Protein AF-A0A7C5ZNW4-F1 (afdb_monomer)

pLDDT: mean 93.59, std 6.72, range [48.16, 98.88]

Structure (mmCIF, N/CA/C/O backbone):
data_AF-A0A7C5ZNW4-F1
#
_entry.id   AF-A0A7C5ZNW4-F1
#
loop_
_atom_site.group_PDB
_atom_site.id
_atom_site.type_symbol
_atom_site.label_atom_id
_atom_site.label_alt_id
_atom_site.label_comp_id
_atom_site.label_asym_id
_atom_site.label_entity_id
_atom_site.label_seq_id
_atom_site.pdbx_PDB_ins_code
_atom_site.Cartn_x
_atom_site.Cartn_y
_atom_site.Cartn_z
_atom_site.occupancy
_atom_site.B_iso_or_equiv
_atom_site.auth_seq_id
_atom_site.auth_comp_id
_atom_site.auth_asym_id
_atom_site.auth_atom_id
_atom_site.pdbx_PDB_model_num
ATOM 1 N N . MET A 1 1 ? -8.288 15.699 2.812 1.00 94.25 1 MET A N 1
ATOM 2 C CA . MET A 1 1 ? -8.366 14.259 3.118 1.00 94.25 1 MET A CA 1
ATOM 3 C C . MET A 1 1 ? -7.961 14.014 4.565 1.00 94.25 1 MET A C 1
ATOM 5 O O . MET A 1 1 ? -6.904 14.478 4.970 1.00 94.25 1 MET A O 1
ATOM 9 N N . ILE A 1 2 ? -8.781 13.305 5.335 1.00 97.56 2 ILE A N 1
ATOM 10 C CA . ILE A 1 2 ? -8.531 12.933 6.733 1.00 97.56 2 ILE A CA 1
ATOM 11 C C . ILE A 1 2 ? -8.271 11.429 6.791 1.00 97.56 2 ILE A C 1
ATOM 13 O O . ILE A 1 2 ? -9.006 10.648 6.188 1.00 97.56 2 ILE A O 1
ATOM 17 N N . ILE A 1 3 ? -7.229 11.021 7.508 1.00 98.19 3 ILE A N 1
ATOM 18 C CA . ILE A 1 3 ? -6.819 9.624 7.634 1.00 98.19 3 ILE A CA 1
ATOM 19 C C . ILE A 1 3 ? -6.652 9.308 9.112 1.00 98.19 3 ILE A C 1
ATOM 21 O O . ILE A 1 3 ? -5.791 9.880 9.781 1.00 98.19 3 ILE A O 1
ATOM 25 N N . LYS A 1 4 ? -7.481 8.399 9.625 1.00 98.69 4 LYS A N 1
ATOM 26 C CA . LYS A 1 4 ? -7.442 7.970 11.023 1.00 98.69 4 LYS A CA 1
ATOM 27 C C . LYS A 1 4 ? -6.930 6.539 11.142 1.00 98.69 4 LYS A C 1
ATOM 29 O O . LYS A 1 4 ? -7.282 5.691 10.328 1.00 98.69 4 LYS A O 1
ATOM 34 N N . PHE A 1 5 ? -6.149 6.265 12.179 1.00 98.75 5 PHE A N 1
ATOM 35 C CA . PHE A 1 5 ? -5.682 4.923 12.525 1.00 98.75 5 PHE A CA 1
ATOM 36 C C . PHE A 1 5 ? -6.210 4.511 13.892 1.00 98.75 5 PHE A C 1
ATOM 38 O O . PHE A 1 5 ? -5.999 5.233 14.865 1.00 98.75 5 PHE A O 1
ATOM 45 N N . LEU A 1 6 ? -6.840 3.341 13.971 1.00 98.75 6 LEU A N 1
ATOM 46 C CA . LEU A 1 6 ? -7.187 2.682 15.227 1.00 98.75 6 LEU A CA 1
ATOM 47 C C . LEU A 1 6 ? -6.125 1.632 15.506 1.00 98.75 6 LEU A C 1
ATOM 49 O O . LEU A 1 6 ? -6.038 0.641 14.788 1.00 98.75 6 LEU A O 1
ATOM 53 N N . THR A 1 7 ? -5.293 1.856 16.515 1.00 98.50 7 THR A N 1
ATOM 54 C CA . THR A 1 7 ? -4.121 1.011 16.775 1.00 98.50 7 THR A CA 1
ATOM 55 C C . THR A 1 7 ? -3.867 0.861 18.267 1.00 98.50 7 THR A C 1
ATOM 57 O O . THR A 1 7 ? -4.290 1.687 19.075 1.00 98.50 7 THR A O 1
ATOM 60 N N . ILE A 1 8 ? -3.148 -0.195 18.636 1.00 97.44 8 ILE A N 1
ATOM 61 C CA . ILE A 1 8 ? -2.620 -0.401 19.989 1.00 97.44 8 ILE A CA 1
ATOM 62 C C . ILE A 1 8 ? -1.166 0.092 20.121 1.00 97.44 8 ILE A C 1
ATOM 64 O O . ILE A 1 8 ? -0.631 0.107 21.230 1.00 97.44 8 ILE A O 1
ATOM 68 N N . PHE A 1 9 ? -0.547 0.499 19.004 1.00 97.69 9 PHE A N 1
ATOM 69 C CA . PHE A 1 9 ? 0.829 0.982 18.865 1.00 97.69 9 PHE A CA 1
ATOM 70 C C . PHE A 1 9 ? 0.874 2.397 18.252 1.00 97.69 9 PHE A C 1
ATOM 72 O O . PHE A 1 9 ? 1.458 2.603 17.181 1.00 97.69 9 PHE A O 1
ATOM 79 N N . PRO A 1 10 ? 0.295 3.417 18.914 1.00 98.00 10 PRO A N 1
ATOM 80 C CA . PRO A 1 10 ? 0.236 4.769 18.362 1.00 98.00 10 PRO A CA 1
ATOM 81 C C . PRO A 1 10 ? 1.623 5.359 18.063 1.00 98.00 10 PRO A C 1
ATOM 83 O O . PRO A 1 10 ? 1.789 6.046 17.055 1.00 98.00 10 PRO A O 1
ATOM 86 N N . GLN A 1 11 ? 2.647 5.054 18.872 1.00 98.00 11 GLN A N 1
ATOM 87 C CA . GLN A 1 11 ? 4.011 5.541 18.632 1.00 98.00 11 GLN A CA 1
ATOM 88 C C . GLN A 1 11 ? 4.603 5.026 17.312 1.00 98.00 11 GLN A C 1
ATOM 90 O O . GLN A 1 11 ? 5.330 5.765 16.650 1.00 98.00 11 GLN A O 1
ATOM 95 N N . LEU A 1 12 ? 4.283 3.792 16.903 1.00 97.44 12 LEU A N 1
ATOM 96 C CA . LEU A 1 12 ? 4.736 3.243 15.623 1.00 97.44 12 LEU A CA 1
ATOM 97 C C . LEU A 1 12 ? 4.129 4.032 14.460 1.00 97.44 12 LEU A C 1
ATOM 99 O O . LEU A 1 12 ? 4.852 4.473 13.570 1.00 97.44 12 LEU A O 1
ATOM 103 N N . VAL A 1 13 ? 2.814 4.262 14.502 1.00 98.19 13 VAL A N 1
ATOM 104 C CA . VAL A 1 13 ? 2.094 5.025 13.472 1.00 98.19 13 VAL A CA 1
ATOM 105 C C . VAL A 1 13 ? 2.631 6.454 13.376 1.00 98.19 13 VAL A C 1
ATOM 107 O O . VAL A 1 13 ? 2.940 6.918 12.277 1.00 98.19 13 VAL A O 1
ATOM 110 N N . HIS A 1 14 ? 2.821 7.133 14.512 1.00 97.88 14 HIS A N 1
ATOM 111 C CA . HIS A 1 14 ? 3.441 8.459 14.538 1.00 97.88 14 HIS A CA 1
ATOM 112 C C . HIS A 1 14 ? 4.852 8.442 13.949 1.00 97.88 14 HIS A C 1
ATOM 114 O O . HIS A 1 14 ? 5.158 9.267 13.092 1.00 97.88 14 HIS A O 1
ATOM 120 N N . SER A 1 15 ? 5.684 7.470 14.330 1.00 97.31 15 SER A N 1
ATOM 121 C CA . SER A 1 15 ? 7.039 7.333 13.791 1.00 97.31 15 SER A CA 1
ATOM 122 C C . SER A 1 15 ? 7.038 7.154 12.272 1.00 97.31 15 SER A C 1
ATOM 124 O O . SER A 1 15 ? 7.815 7.810 11.581 1.00 97.31 15 SER A O 1
ATOM 126 N N . LEU A 1 16 ? 6.146 6.329 11.719 1.00 96.69 16 LEU A N 1
ATOM 127 C CA . LEU A 1 16 ? 6.044 6.133 10.272 1.00 96.69 16 LEU A CA 1
ATOM 128 C C . LEU A 1 16 ? 5.597 7.417 9.552 1.00 96.69 16 LEU A C 1
ATOM 130 O O . LEU A 1 16 ? 6.197 7.782 8.538 1.00 96.69 16 LEU A O 1
ATOM 134 N N . ILE A 1 17 ? 4.614 8.146 10.095 1.00 96.56 17 ILE A N 1
ATOM 135 C CA . ILE A 1 17 ? 4.174 9.445 9.549 1.00 96.56 17 ILE A CA 1
ATOM 136 C C . ILE A 1 17 ? 5.316 10.466 9.574 1.00 96.56 17 ILE A C 1
ATOM 138 O O . ILE A 1 17 ? 5.553 11.179 8.595 1.00 96.56 17 ILE A O 1
ATOM 142 N N . ASP A 1 18 ? 6.026 10.539 10.697 1.00 95.94 18 ASP A N 1
ATOM 143 C CA . ASP A 1 18 ? 7.005 11.584 10.955 1.00 95.94 18 ASP A CA 1
ATOM 144 C C . ASP A 1 18 ? 8.392 11.270 10.417 1.00 95.94 18 ASP A C 1
ATOM 146 O O . ASP A 1 18 ? 9.202 12.190 10.381 1.00 95.94 18 ASP A O 1
ATOM 150 N N . ASN A 1 19 ? 8.684 10.038 9.975 1.00 95.81 19 ASN A N 1
ATOM 151 C CA . ASN A 1 19 ? 10.009 9.646 9.481 1.00 95.81 19 ASN A CA 1
ATOM 152 C C . ASN A 1 19 ? 10.054 9.273 7.996 1.00 95.81 19 ASN A C 1
ATOM 154 O O . ASN A 1 19 ? 11.054 9.597 7.344 1.00 95.81 19 ASN A O 1
ATOM 158 N N . LEU A 1 20 ? 8.992 8.694 7.426 1.00 93.62 20 LEU A N 1
ATOM 159 C CA . LEU A 1 20 ? 8.963 8.342 6.004 1.00 93.62 20 LEU A CA 1
ATOM 160 C C . LEU A 1 20 ? 8.882 9.591 5.121 1.00 93.62 20 LEU A C 1
ATOM 162 O O . LEU A 1 20 ? 8.094 10.503 5.362 1.00 93.62 20 LEU A O 1
ATOM 166 N N . SER A 1 21 ? 9.696 9.642 4.063 1.00 91.62 21 SER A N 1
ATOM 167 C CA . SER A 1 21 ? 9.817 10.848 3.233 1.00 91.62 21 SER A CA 1
ATOM 168 C C . SER A 1 21 ? 8.505 11.220 2.525 1.00 91.62 21 SER A C 1
ATOM 170 O O . SER A 1 21 ? 8.165 12.402 2.467 1.00 91.62 21 SER A O 1
ATOM 172 N N . SER A 1 22 ? 7.755 10.231 2.026 1.00 90.38 22 SER A N 1
ATOM 173 C CA . SER A 1 22 ? 6.443 10.423 1.395 1.00 90.38 22 SER A CA 1
ATOM 174 C C . SER A 1 22 ? 5.420 10.954 2.397 1.00 90.38 22 SER A C 1
ATOM 176 O O . SER A 1 22 ? 4.775 11.963 2.120 1.00 90.38 22 SER A O 1
ATOM 178 N N . MET A 1 23 ? 5.352 10.370 3.596 1.00 93.19 23 MET A N 1
ATOM 179 C CA . MET A 1 23 ? 4.451 10.812 4.668 1.00 93.19 23 MET A CA 1
ATOM 180 C C . MET A 1 23 ? 4.787 12.220 5.165 1.00 93.19 23 MET A C 1
ATOM 182 O O . MET A 1 23 ? 3.901 13.067 5.269 1.00 93.19 23 MET A O 1
ATOM 186 N N . LYS A 1 24 ? 6.076 12.527 5.365 1.00 93.19 24 LYS A N 1
ATOM 187 C CA . LYS A 1 24 ? 6.550 13.882 5.687 1.00 93.19 24 LYS A CA 1
ATOM 188 C C . LYS A 1 24 ? 6.086 14.899 4.650 1.00 93.19 24 LYS A C 1
ATOM 190 O O . LYS A 1 24 ? 5.649 15.989 5.016 1.00 93.19 24 LYS A O 1
ATOM 195 N N . ARG A 1 25 ? 6.209 14.574 3.357 1.00 93.31 25 ARG A N 1
ATOM 196 C CA . ARG A 1 25 ? 5.754 15.455 2.271 1.00 93.31 25 ARG A CA 1
ATOM 197 C C . ARG A 1 25 ? 4.236 15.586 2.269 1.00 93.31 25 ARG A C 1
ATOM 199 O O . ARG A 1 25 ? 3.767 16.714 2.197 1.00 93.31 25 ARG A O 1
ATOM 206 N N . ALA A 1 26 ? 3.496 14.491 2.426 1.00 93.31 26 ALA A N 1
ATOM 207 C CA . ALA A 1 26 ? 2.041 14.510 2.548 1.00 93.31 26 ALA A CA 1
ATOM 208 C C . ALA A 1 26 ? 1.592 15.450 3.676 1.00 93.31 26 ALA A C 1
ATOM 210 O O . ALA A 1 26 ? 0.882 16.418 3.422 1.00 93.31 26 ALA A O 1
ATOM 211 N N . LYS A 1 27 ? 2.119 15.258 4.888 1.00 92.81 27 LYS A N 1
ATOM 212 C CA . LYS A 1 27 ? 1.799 16.071 6.069 1.00 92.81 27 LYS A CA 1
ATOM 213 C C . LYS A 1 27 ? 2.174 17.552 5.916 1.00 92.81 27 LYS A C 1
ATOM 215 O O . LYS A 1 27 ? 1.468 18.408 6.427 1.00 92.81 27 LYS A O 1
ATOM 220 N N . LYS A 1 28 ? 3.296 17.873 5.253 1.00 92.56 28 LYS A N 1
ATOM 221 C CA . LYS A 1 28 ? 3.813 19.258 5.160 1.00 92.56 28 LYS A CA 1
ATOM 222 C C . LYS A 1 28 ? 3.362 20.035 3.925 1.00 92.56 28 LYS A C 1
ATOM 224 O O . LYS A 1 28 ? 3.414 21.260 3.944 1.00 92.56 28 LYS A O 1
ATOM 229 N N . ARG A 1 29 ? 3.044 19.353 2.824 1.00 92.56 29 ARG A N 1
ATOM 230 C CA . ARG A 1 29 ? 2.846 19.982 1.504 1.00 92.56 29 ARG A CA 1
ATOM 231 C C . ARG A 1 29 ? 1.427 19.829 0.968 1.00 92.56 29 ARG A C 1
ATOM 233 O O . ARG A 1 29 ? 1.119 20.427 -0.058 1.00 92.56 29 ARG A O 1
ATOM 240 N N . THR A 1 30 ? 0.578 19.050 1.631 1.00 91.62 30 THR A N 1
ATOM 241 C CA . THR A 1 30 ? -0.801 18.786 1.201 1.00 91.62 30 THR A CA 1
ATOM 242 C C . THR A 1 30 ? -1.782 19.052 2.341 1.00 91.62 30 THR A C 1
ATOM 244 O O . THR A 1 30 ? -1.371 19.285 3.474 1.00 91.62 30 THR A O 1
ATOM 247 N N . ASN A 1 31 ? -3.080 18.954 2.049 1.00 91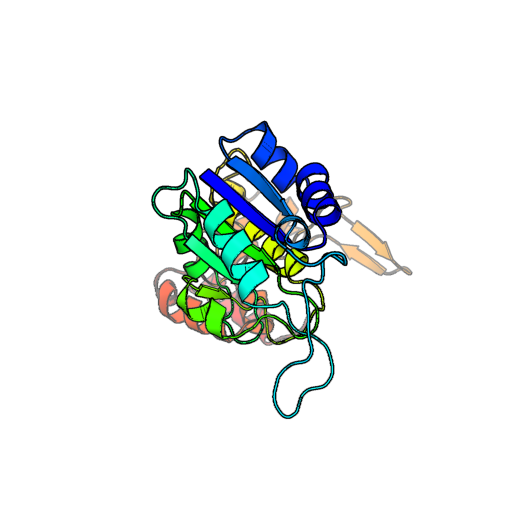.56 31 ASN A N 1
ATOM 248 C CA . ASN A 1 31 ? -4.154 19.057 3.042 1.00 91.56 31 ASN A CA 1
ATOM 249 C C . ASN A 1 31 ? -4.562 17.667 3.574 1.00 91.56 31 ASN A C 1
ATOM 251 O O . ASN A 1 31 ? -5.755 17.376 3.726 1.00 91.56 31 ASN A O 1
ATOM 255 N N . ILE A 1 32 ? -3.584 16.770 3.752 1.00 95.06 32 ILE A N 1
ATOM 256 C CA . ILE A 1 32 ? -3.792 15.458 4.368 1.00 95.06 32 ILE A CA 1
ATOM 257 C C . ILE A 1 32 ? -3.576 15.587 5.874 1.00 95.06 32 ILE A C 1
ATOM 259 O O . ILE A 1 32 ? -2.483 15.926 6.329 1.00 95.06 32 ILE A O 1
ATOM 263 N N . GLU A 1 33 ? -4.617 15.277 6.636 1.00 95.75 33 GLU A N 1
ATOM 264 C CA . GLU A 1 33 ? -4.577 15.228 8.092 1.00 95.75 33 GLU A CA 1
ATOM 265 C C . GLU A 1 33 ? -4.475 13.778 8.565 1.00 95.75 33 GLU A C 1
ATOM 267 O O . GLU A 1 33 ? -5.255 12.924 8.141 1.00 95.75 33 GLU A O 1
ATOM 272 N N . PHE A 1 34 ? -3.530 13.509 9.465 1.00 97.31 34 PHE A N 1
ATOM 273 C CA . PHE A 1 34 ? -3.371 12.202 10.092 1.00 97.31 34 PHE A CA 1
ATOM 274 C C . PHE A 1 34 ? -3.792 12.267 11.556 1.00 97.31 34 PHE A C 1
ATOM 276 O O . PHE A 1 34 ? -3.260 13.079 12.314 1.00 97.31 34 PHE A O 1
ATOM 283 N N . GLN A 1 35 ? -4.688 11.372 11.964 1.00 98.00 35 GLN A N 1
ATOM 284 C CA . GLN A 1 35 ? -5.090 11.198 13.356 1.00 98.00 35 GLN A CA 1
ATOM 285 C C . GLN A 1 35 ? -4.816 9.763 13.799 1.00 98.00 35 GLN A C 1
ATOM 287 O O . GLN A 1 35 ? -5.041 8.806 13.059 1.00 98.00 35 GLN A O 1
ATOM 292 N N . VAL A 1 36 ? -4.332 9.604 15.024 1.00 98.50 36 VAL A N 1
ATOM 293 C CA . VAL A 1 36 ? -4.026 8.295 15.602 1.00 98.50 36 VAL A CA 1
ATOM 294 C C . VAL A 1 36 ? -4.839 8.158 16.873 1.00 98.50 36 VAL A C 1
ATOM 296 O O . VAL A 1 36 ? -4.778 9.018 17.747 1.00 98.50 36 VAL A O 1
ATOM 299 N N . ILE A 1 37 ? -5.625 7.092 16.951 1.00 98.44 37 ILE A N 1
ATOM 300 C CA . ILE A 1 37 ? -6.521 6.807 18.062 1.00 98.44 37 ILE A CA 1
ATOM 301 C C . ILE A 1 37 ? -6.053 5.502 18.695 1.00 98.44 37 ILE A C 1
ATOM 303 O O . ILE A 1 37 ? -5.998 4.453 18.046 1.00 98.44 37 ILE A O 1
ATOM 307 N N . ASN A 1 38 ? -5.694 5.579 19.973 1.00 98.12 38 ASN A N 1
ATOM 308 C CA . ASN A 1 38 ? -5.253 4.422 20.730 1.00 98.12 38 ASN A CA 1
ATOM 309 C C . ASN A 1 38 ? -6.467 3.616 21.205 1.00 98.12 38 ASN A C 1
ATOM 311 O O . ASN A 1 38 ? -7.267 4.092 22.007 1.00 98.12 38 ASN A O 1
ATOM 315 N N . ILE A 1 39 ? -6.585 2.370 20.744 1.00 98.06 39 ILE A N 1
ATOM 316 C CA . ILE A 1 39 ? -7.695 1.468 21.099 1.00 98.06 39 ILE A CA 1
ATOM 317 C C . ILE A 1 39 ? -7.774 1.264 22.623 1.00 98.06 39 ILE A C 1
ATOM 319 O O . ILE A 1 39 ? -8.864 1.143 23.184 1.00 98.06 39 ILE A O 1
ATOM 323 N N . ARG A 1 40 ? -6.629 1.301 23.322 1.00 96.19 40 ARG A N 1
ATOM 324 C CA . ARG A 1 40 ? -6.546 1.120 24.784 1.00 96.19 40 ARG A CA 1
ATOM 325 C C . ARG A 1 40 ? -7.296 2.184 25.582 1.00 96.19 40 ARG A C 1
ATOM 327 O O . ARG A 1 40 ? -7.631 1.932 26.736 1.00 96.19 40 ARG A O 1
ATOM 334 N N . ASP A 1 41 ? -7.581 3.342 24.993 1.00 96.75 41 ASP A N 1
ATOM 335 C CA . ASP A 1 41 ? -8.307 4.421 25.670 1.00 96.75 41 ASP A CA 1
ATOM 336 C C . ASP A 1 41 ? -9.825 4.176 25.730 1.00 96.75 41 ASP A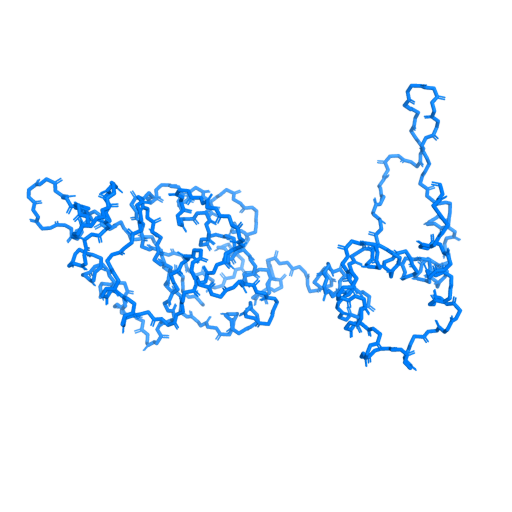 C 1
ATOM 338 O O . ASP A 1 41 ? -10.533 4.872 26.452 1.00 96.75 41 ASP A O 1
ATOM 342 N N . PHE A 1 42 ? -10.322 3.144 25.037 1.00 97.19 42 PHE A N 1
ATOM 343 C CA . PHE A 1 42 ? -11.745 2.779 24.971 1.00 97.19 42 PHE A CA 1
ATOM 344 C C . PHE A 1 42 ? -12.072 1.480 25.722 1.00 97.19 42 PHE A C 1
ATOM 346 O O . PHE A 1 42 ? -13.220 1.010 25.705 1.00 97.19 42 PHE A O 1
ATOM 353 N N . ALA A 1 43 ? -11.074 0.890 26.381 1.00 95.56 43 ALA A N 1
ATOM 354 C CA . ALA A 1 43 ? -11.278 -0.193 27.328 1.00 95.56 43 ALA A CA 1
ATOM 355 C C . ALA A 1 43 ? -11.853 0.374 28.633 1.00 95.56 43 ALA A C 1
ATOM 357 O O . ALA A 1 43 ? -11.334 1.343 29.183 1.00 95.56 43 ALA A O 1
ATOM 358 N N . GLN A 1 44 ? -12.956 -0.211 29.102 1.00 91.31 44 GLN A N 1
ATOM 359 C CA . GLN A 1 44 ? -13.682 0.281 30.279 1.00 91.31 44 GLN A CA 1
ATOM 360 C C . GLN A 1 44 ? -13.280 -0.427 31.573 1.00 91.31 44 GLN A C 1
ATOM 362 O O . GLN A 1 44 ? -13.561 0.075 32.659 1.00 91.31 44 GLN A O 1
ATOM 367 N N . ASP A 1 45 ? -12.645 -1.595 31.479 1.00 88.94 45 ASP A N 1
ATOM 368 C CA . ASP A 1 45 ? -12.179 -2.302 32.663 1.00 88.94 45 ASP A CA 1
ATOM 369 C C . ASP A 1 45 ? -10.943 -1.627 33.282 1.00 88.94 45 ASP A C 1
ATOM 371 O O . ASP A 1 45 ? -10.189 -0.891 32.640 1.00 88.94 45 ASP A O 1
ATOM 375 N N . LYS A 1 46 ? -10.724 -1.912 34.568 1.00 85.88 46 LYS A N 1
ATOM 376 C CA . LYS A 1 46 ? -9.620 -1.360 35.366 1.00 85.88 46 LYS A CA 1
ATOM 377 C C . LYS A 1 46 ? -8.236 -1.670 34.779 1.00 85.88 46 LYS A C 1
ATOM 379 O O . LYS A 1 46 ? -7.286 -0.938 35.049 1.00 85.88 46 LYS A O 1
ATOM 384 N N . HIS A 1 47 ? -8.114 -2.749 34.009 1.00 89.50 47 HIS A N 1
ATOM 385 C CA . HIS A 1 47 ? -6.854 -3.229 33.449 1.00 89.50 47 HIS A CA 1
ATOM 386 C C . HIS A 1 47 ? -6.620 -2.754 32.007 1.00 89.50 47 HIS A C 1
ATOM 388 O O . HIS A 1 47 ? -5.580 -3.070 31.431 1.00 89.50 47 HIS A O 1
ATOM 394 N N . LYS A 1 48 ? -7.547 -1.968 31.439 1.00 90.19 48 LYS A N 1
ATOM 395 C CA . LYS A 1 48 ? -7.571 -1.564 30.030 1.00 90.19 48 LYS A CA 1
ATOM 396 C C . LYS A 1 48 ? -7.414 -2.757 29.074 1.00 90.19 48 LYS A C 1
ATOM 398 O O . LYS A 1 48 ? -6.650 -2.684 28.108 1.00 90.19 48 LYS A O 1
ATOM 403 N N . GLN A 1 49 ? -8.110 -3.859 29.354 1.00 93.56 49 GLN A N 1
ATOM 404 C CA . GLN A 1 49 ? -8.065 -5.064 28.533 1.00 93.56 49 GLN A CA 1
ATOM 405 C C . GLN A 1 49 ? -8.760 -4.816 27.189 1.00 93.56 49 GLN A C 1
ATOM 407 O O . GLN A 1 49 ? -9.934 -4.446 27.113 1.00 93.56 49 GLN A O 1
ATOM 412 N N . ILE A 1 50 ? -8.017 -5.039 26.109 1.00 96.12 50 ILE A N 1
ATOM 413 C CA . ILE A 1 50 ? -8.463 -4.786 24.733 1.00 96.12 50 ILE A CA 1
ATOM 414 C C . ILE A 1 50 ? -8.655 -6.071 23.926 1.00 96.12 50 ILE A C 1
ATOM 416 O O . ILE A 1 50 ? -9.150 -6.019 22.804 1.00 96.12 50 ILE A O 1
ATOM 420 N N . ASP A 1 51 ? -8.255 -7.202 24.489 1.00 95.94 51 ASP A N 1
ATOM 421 C CA . ASP A 1 51 ? -8.148 -8.497 23.843 1.00 95.94 51 ASP A CA 1
ATOM 422 C C . ASP A 1 51 ? -8.634 -9.618 24.769 1.00 95.94 51 ASP A C 1
ATOM 424 O O . ASP A 1 51 ? -8.593 -9.494 25.994 1.00 95.94 51 ASP A O 1
ATOM 428 N N . ASP A 1 52 ? -9.144 -10.694 24.179 1.00 95.25 52 ASP A N 1
ATOM 429 C CA . ASP A 1 52 ? -9.609 -11.880 24.901 1.00 95.25 52 ASP A CA 1
ATOM 430 C C . ASP A 1 52 ? -9.444 -13.137 24.036 1.00 95.25 52 ASP A C 1
ATOM 432 O O . ASP A 1 52 ? -9.170 -13.050 22.834 1.00 95.25 52 ASP A O 1
ATOM 436 N N . TYR A 1 53 ? -9.611 -14.311 24.637 1.00 94.38 53 TYR A N 1
ATOM 437 C CA . TYR A 1 53 ? -9.599 -15.578 23.917 1.00 94.38 53 TYR A CA 1
ATOM 438 C C . TYR A 1 53 ? -10.743 -15.642 22.903 1.00 94.38 53 TYR A C 1
ATOM 440 O O . TYR A 1 53 ? -11.889 -15.292 23.193 1.00 94.38 53 TYR A O 1
ATOM 448 N N . ALA A 1 54 ? -10.439 -16.146 21.708 1.00 92.88 54 ALA A N 1
ATOM 449 C CA . ALA A 1 54 ? -11.470 -16.455 20.729 1.00 92.88 54 ALA A CA 1
ATOM 450 C C . ALA A 1 54 ? -12.358 -17.607 21.238 1.00 92.88 54 ALA A C 1
ATOM 452 O O . ALA A 1 54 ? -11.861 -18.607 21.759 1.00 92.88 54 ALA A O 1
ATOM 453 N N . TYR A 1 55 ? -13.676 -17.491 21.059 1.00 92.12 55 TYR A N 1
ATOM 454 C CA . TYR A 1 55 ? -14.589 -18.602 21.333 1.00 92.12 55 TYR A CA 1
ATOM 455 C C . TYR A 1 55 ? -14.332 -19.779 20.380 1.00 92.12 55 TYR A C 1
ATOM 457 O O . TYR A 1 55 ? -14.086 -19.589 19.190 1.00 92.12 55 TYR A O 1
ATOM 465 N N . GLY A 1 56 ? -14.474 -21.006 20.886 1.00 89.31 56 GLY A N 1
ATOM 466 C CA . GLY A 1 56 ? -14.323 -22.230 20.097 1.00 89.31 56 GLY A CA 1
ATOM 467 C C . GLY A 1 56 ? -12.893 -22.770 20.102 1.00 89.31 56 GLY A C 1
ATOM 468 O O . GLY A 1 56 ? -12.260 -22.853 21.152 1.00 89.31 56 GLY A O 1
ATOM 469 N N . ILE A 1 57 ? -12.407 -23.201 18.935 1.00 72.69 57 ILE A N 1
ATOM 470 C CA . ILE A 1 57 ? -11.061 -23.762 18.771 1.00 72.69 57 ILE A CA 1
ATOM 471 C C . ILE A 1 57 ? -10.161 -22.666 18.206 1.00 72.69 57 ILE A C 1
ATOM 473 O O . ILE A 1 57 ? -10.219 -22.354 17.021 1.00 72.69 57 ILE A O 1
ATOM 477 N N . GLY A 1 58 ? -9.321 -22.091 19.058 1.00 69.12 58 GLY A N 1
ATOM 478 C CA . GLY A 1 58 ? -8.351 -21.077 18.671 1.00 69.12 58 GLY A CA 1
ATOM 479 C C . GLY A 1 58 ? -7.246 -20.986 19.712 1.00 69.12 58 GLY A C 1
ATOM 480 O O . GLY A 1 58 ? -7.489 -21.154 20.906 1.00 69.12 58 GLY A O 1
ATOM 481 N N . LYS A 1 59 ? -6.016 -20.762 19.257 1.00 80.31 59 LYS A N 1
ATOM 482 C CA . LYS A 1 59 ? -4.903 -20.371 20.127 1.00 80.31 59 LYS A CA 1
ATOM 483 C C . LYS A 1 59 ? -4.695 -18.875 19.941 1.00 80.31 59 LYS A C 1
ATOM 485 O O . LYS A 1 59 ? -4.816 -18.407 18.820 1.00 80.31 59 LYS A O 1
ATOM 490 N N . GLY A 1 60 ? -4.366 -18.162 21.012 1.00 89.50 60 GLY A N 1
ATOM 491 C CA . GLY A 1 60 ? -4.124 -16.721 20.965 1.00 89.50 60 GLY A CA 1
ATOM 492 C C . GLY A 1 60 ? -5.333 -15.880 21.371 1.00 89.50 60 GLY A C 1
ATOM 493 O O . GLY A 1 60 ? -6.335 -16.391 21.873 1.00 89.50 60 GLY A O 1
ATOM 494 N N . MET A 1 61 ? -5.185 -14.570 21.200 1.00 94.38 61 MET A N 1
ATOM 495 C CA . MET A 1 61 ? -6.153 -13.555 21.615 1.00 94.38 61 MET A CA 1
ATOM 496 C C . MET A 1 61 ? -6.631 -12.771 20.390 1.00 94.38 61 MET A C 1
ATOM 498 O O . MET A 1 61 ? -5.910 -12.661 19.400 1.00 94.38 61 MET A O 1
ATOM 502 N N . ILE A 1 62 ? -7.840 -12.228 20.449 1.00 95.44 62 ILE A N 1
ATOM 503 C CA . ILE A 1 62 ? -8.408 -11.334 19.433 1.00 95.44 62 ILE A CA 1
ATOM 504 C C . ILE A 1 62 ? -8.833 -10.027 20.087 1.00 95.44 62 ILE A C 1
ATOM 506 O O . ILE A 1 62 ? -9.185 -10.004 21.266 1.00 95.44 62 ILE A O 1
ATOM 510 N N . LEU A 1 63 ? -8.843 -8.934 19.324 1.00 96.44 63 LEU A N 1
ATOM 511 C CA . LEU A 1 63 ? -9.352 -7.660 19.825 1.00 96.44 63 LEU A CA 1
ATOM 512 C C . LEU A 1 63 ? -10.851 -7.755 20.144 1.00 96.44 63 LEU A C 1
ATOM 514 O O . LEU A 1 63 ? -11.657 -8.179 19.310 1.00 96.44 63 LEU A O 1
ATOM 518 N N . LYS A 1 64 ? -11.220 -7.310 21.348 1.00 97.06 64 LYS A N 1
ATOM 519 C CA . LYS A 1 64 ? -12.593 -7.323 21.857 1.00 97.06 64 LYS A CA 1
ATOM 520 C C . LYS A 1 64 ? -13.487 -6.418 21.012 1.00 97.06 64 LYS A C 1
ATOM 522 O O . LYS A 1 64 ? -13.187 -5.238 20.805 1.00 97.06 64 LYS A O 1
ATOM 527 N N . PHE A 1 65 ? -14.622 -6.965 20.574 1.00 97.62 65 PHE A N 1
ATOM 528 C CA . PHE A 1 65 ? -15.595 -6.256 19.741 1.00 97.62 65 PHE A CA 1
ATOM 529 C C . PHE A 1 65 ? -16.056 -4.933 20.358 1.00 97.62 65 PHE A C 1
ATOM 531 O O . PHE A 1 65 ? -16.099 -3.919 19.672 1.00 97.62 65 PHE A O 1
ATOM 538 N N . ASP A 1 66 ? -16.404 -4.931 21.644 1.00 97.25 66 ASP A N 1
ATOM 539 C CA . ASP A 1 66 ? -16.995 -3.772 22.312 1.00 97.25 66 ASP A CA 1
ATOM 540 C C . ASP A 1 66 ? -16.007 -2.599 22.413 1.00 97.25 66 ASP A C 1
ATOM 542 O O . ASP A 1 66 ? -16.382 -1.453 22.163 1.00 97.25 66 ASP A O 1
ATOM 546 N N . VAL A 1 67 ? -14.738 -2.888 22.718 1.00 97.88 67 VAL A N 1
ATOM 547 C CA . VAL A 1 67 ? -13.658 -1.895 22.752 1.00 97.88 67 VAL A CA 1
ATOM 548 C C . VAL A 1 67 ? -13.453 -1.310 21.362 1.00 97.88 67 VAL A C 1
ATOM 550 O O . VAL A 1 67 ? -13.534 -0.094 21.190 1.00 97.88 67 VAL A O 1
ATOM 553 N N . LEU A 1 68 ? -13.253 -2.172 20.362 1.00 98.19 68 LEU A N 1
ATOM 554 C CA . LEU A 1 68 ? -12.974 -1.746 18.996 1.00 98.19 68 LEU A CA 1
ATOM 555 C C . LEU A 1 68 ? -14.147 -0.978 18.375 1.00 98.19 68 LEU A C 1
ATOM 557 O O . LEU A 1 68 ? -13.936 0.018 17.686 1.00 98.19 68 LEU A O 1
ATOM 561 N N . TYR A 1 69 ? -15.381 -1.398 18.659 1.00 98.50 69 TYR A N 1
ATOM 562 C CA . TYR A 1 69 ? -16.592 -0.709 18.227 1.00 98.50 69 TYR A CA 1
ATOM 563 C C . TYR A 1 69 ? -16.684 0.697 18.829 1.00 98.50 69 TYR A C 1
ATOM 565 O O . TYR A 1 69 ? -16.890 1.656 18.090 1.00 98.50 69 TYR A O 1
ATOM 573 N N . ARG A 1 70 ? -16.452 0.863 20.142 1.00 98.50 70 ARG A N 1
ATOM 574 C CA . ARG A 1 70 ? -16.414 2.196 20.774 1.00 98.50 70 ARG A CA 1
ATOM 575 C C . ARG A 1 70 ? -15.329 3.087 20.170 1.00 98.50 70 ARG A C 1
ATOM 577 O O . ARG A 1 70 ? -15.593 4.257 19.901 1.00 98.50 70 ARG A O 1
ATOM 584 N N . THR A 1 71 ? -14.137 2.541 19.922 1.00 98.50 71 THR A N 1
ATOM 585 C CA . THR A 1 71 ? -13.058 3.273 19.243 1.00 98.50 71 THR A CA 1
ATOM 586 C C . THR A 1 71 ? -13.481 3.715 17.840 1.00 98.50 71 THR A C 1
ATOM 588 O O . THR A 1 71 ? -13.232 4.853 17.448 1.00 98.50 71 THR A O 1
ATOM 591 N N . LEU A 1 72 ? -14.136 2.833 17.081 1.00 98.56 72 LEU A N 1
ATOM 592 C CA . LEU A 1 72 ? -14.605 3.132 15.732 1.00 98.56 72 LEU A CA 1
ATOM 593 C C . LEU A 1 72 ? -15.688 4.218 15.727 1.00 98.56 72 LEU A C 1
ATOM 595 O O . LEU A 1 72 ? -15.632 5.125 14.899 1.00 98.56 72 LEU A O 1
ATOM 599 N N . GLU A 1 73 ? -16.639 4.163 16.657 1.00 98.38 73 GLU A N 1
ATOM 600 C CA . GLU A 1 73 ? -17.674 5.191 16.797 1.00 98.38 73 GLU A CA 1
ATOM 601 C C . GLU A 1 73 ? -17.079 6.555 17.168 1.00 98.38 73 GLU A C 1
ATOM 603 O O . GLU A 1 73 ? -17.473 7.570 16.593 1.00 98.38 73 GLU A O 1
ATOM 608 N N . GLU A 1 74 ? -16.071 6.598 18.047 1.00 98.25 74 GLU A N 1
ATOM 609 C CA . GLU A 1 74 ? -15.328 7.834 18.317 1.00 98.25 74 GLU A CA 1
ATOM 610 C C . GLU A 1 74 ? -14.629 8.354 17.059 1.00 98.25 74 GLU A C 1
ATOM 612 O O . GLU A 1 74 ? -14.710 9.535 16.727 1.00 98.25 74 GLU A O 1
ATOM 617 N N . ALA A 1 75 ? -13.971 7.470 16.313 1.00 98.12 75 ALA A N 1
ATOM 618 C CA . ALA A 1 75 ? -13.231 7.849 15.119 1.00 98.12 75 ALA A CA 1
ATOM 619 C C . ALA A 1 75 ? -14.125 8.394 14.005 1.00 98.12 75 ALA A C 1
ATOM 621 O O . ALA A 1 75 ? -13.689 9.262 13.246 1.00 98.12 75 ALA A O 1
ATOM 622 N N . LYS A 1 76 ? -15.376 7.938 13.923 1.00 98.19 76 LYS A N 1
ATOM 623 C CA . LYS A 1 76 ? -16.374 8.469 12.989 1.00 98.19 76 LYS A CA 1
ATOM 624 C C . LYS A 1 76 ? -16.853 9.873 13.352 1.00 98.19 76 LYS A C 1
ATOM 626 O O . LYS A 1 76 ? -17.375 10.562 12.478 1.00 98.19 76 LYS A O 1
ATOM 631 N N . LYS A 1 77 ? -16.676 10.337 14.595 1.00 96.56 77 LYS A N 1
ATOM 632 C CA . LYS A 1 77 ? -17.085 11.696 14.970 1.00 96.56 77 LYS A CA 1
ATOM 633 C C . LYS A 1 77 ? -16.382 12.730 14.093 1.00 96.56 77 LYS A C 1
ATOM 635 O O . LYS A 1 77 ? -15.182 12.634 13.813 1.00 96.56 77 LYS A O 1
ATOM 640 N N . ASN A 1 78 ? -17.157 13.734 13.685 1.00 92.75 78 ASN A N 1
ATOM 641 C CA . ASN A 1 78 ? -16.752 14.821 12.789 1.00 92.75 78 ASN A CA 1
ATOM 642 C C . ASN A 1 78 ? -16.355 14.380 11.369 1.00 92.75 78 ASN A C 1
ATOM 644 O O . ASN A 1 78 ? -15.818 15.192 10.622 1.00 92.75 78 ASN A O 1
ATOM 648 N N . LEU A 1 79 ? -16.621 13.125 10.993 1.00 97.00 79 LEU A N 1
ATOM 649 C CA . LEU A 1 79 ? -16.511 12.642 9.618 1.00 97.00 79 LEU A CA 1
ATOM 650 C C . LEU A 1 79 ? -17.910 12.512 9.016 1.00 97.00 79 LEU A C 1
ATOM 652 O O . LEU A 1 79 ? -18.862 12.153 9.710 1.00 97.00 79 LEU A O 1
ATOM 656 N N . LYS A 1 80 ? -18.048 12.811 7.726 1.00 95.06 80 LYS A N 1
ATOM 657 C CA . LYS A 1 80 ? -19.344 12.774 7.037 1.00 95.06 80 LYS A CA 1
ATOM 658 C C . LYS A 1 80 ? -19.666 11.389 6.481 1.00 95.06 80 LYS A C 1
ATOM 660 O O . LYS A 1 80 ? -20.802 10.938 6.589 1.00 95.06 80 LYS A O 1
ATOM 665 N N . ASN A 1 81 ? -18.697 10.746 5.837 1.00 95.19 81 ASN A N 1
ATOM 666 C CA . ASN A 1 81 ? -18.842 9.435 5.212 1.00 95.19 81 ASN A CA 1
ATOM 667 C C . ASN A 1 81 ? -17.475 8.723 5.136 1.00 95.19 81 ASN A C 1
ATOM 669 O O . ASN A 1 81 ? -16.915 8.579 4.040 1.00 95.19 81 ASN A O 1
ATOM 673 N N . PRO A 1 82 ? -16.914 8.304 6.285 1.00 97.94 82 PRO A N 1
ATOM 674 C CA . PRO A 1 82 ? -15.610 7.662 6.316 1.00 97.94 82 PRO A CA 1
ATOM 675 C C . PRO A 1 82 ? -15.632 6.302 5.631 1.00 97.94 82 PRO A C 1
ATOM 677 O O . PRO A 1 82 ? -16.539 5.500 5.843 1.00 97.94 82 PRO A O 1
ATOM 680 N N . TYR A 1 83 ? -14.587 6.026 4.856 1.00 98.62 83 TYR A N 1
ATOM 681 C CA . TYR A 1 83 ? -14.344 4.715 4.276 1.00 98.62 83 TYR A CA 1
ATOM 682 C C . TYR A 1 83 ? -13.402 3.918 5.186 1.00 98.62 83 TYR A C 1
ATOM 684 O O . TYR A 1 83 ? -12.248 4.293 5.403 1.00 98.62 83 TYR A O 1
ATOM 692 N N . ILE A 1 84 ? -13.924 2.838 5.755 1.00 98.81 84 ILE A N 1
ATOM 693 C CA . ILE A 1 84 ? -13.302 2.066 6.827 1.00 98.81 84 ILE A CA 1
ATOM 694 C C . ILE A 1 84 ? -12.670 0.806 6.239 1.00 98.81 84 ILE A C 1
ATOM 696 O O . ILE A 1 84 ? -13.353 -0.023 5.634 1.00 98.81 84 ILE A O 1
ATOM 700 N N . ILE A 1 85 ? -11.365 0.668 6.437 1.00 98.81 85 ILE A N 1
ATOM 701 C CA . ILE A 1 85 ? -10.527 -0.394 5.890 1.00 98.81 85 ILE A CA 1
ATOM 702 C C . ILE A 1 85 ? -10.000 -1.248 7.040 1.00 98.81 85 ILE A C 1
ATOM 704 O O . ILE A 1 85 ? -9.426 -0.726 8.000 1.00 98.81 85 ILE A O 1
ATOM 708 N N . LEU A 1 86 ? -10.141 -2.564 6.903 1.00 98.69 86 LEU A N 1
ATOM 709 C CA . LEU A 1 86 ? -9.494 -3.550 7.762 1.00 98.69 86 LEU A CA 1
ATOM 710 C C . LEU A 1 86 ? -8.445 -4.315 6.940 1.00 98.69 86 LEU A C 1
ATOM 712 O O . LEU A 1 86 ? -8.816 -5.122 6.085 1.00 98.69 86 LEU A O 1
ATOM 716 N N . PRO A 1 87 ? -7.136 -4.095 7.152 1.00 98.38 87 PRO A N 1
ATOM 717 C CA . PRO A 1 87 ? -6.125 -4.948 6.558 1.00 98.38 87 PRO A CA 1
ATOM 718 C C . PRO A 1 87 ? -6.244 -6.365 7.120 1.00 98.38 87 PRO A C 1
ATOM 720 O O . PRO A 1 87 ? -6.262 -6.554 8.331 1.00 98.38 87 PRO A O 1
ATOM 723 N N . SER A 1 88 ? -6.337 -7.361 6.251 1.00 97.38 88 SER A N 1
ATOM 724 C CA . SER A 1 88 ? -6.536 -8.758 6.631 1.00 97.38 88 SER A CA 1
ATOM 725 C C . SER A 1 88 ? -6.074 -9.656 5.488 1.00 97.38 88 SER A C 1
ATOM 727 O O . SER A 1 88 ? -6.432 -9.378 4.341 1.00 97.38 88 SER A O 1
ATOM 729 N N . PRO A 1 89 ? -5.337 -10.755 5.746 1.00 96.69 89 PRO A N 1
ATOM 730 C CA . PRO A 1 89 ? -4.953 -11.696 4.693 1.00 96.69 89 PRO A CA 1
ATOM 731 C C . PRO A 1 89 ? -6.167 -12.367 4.025 1.00 96.69 89 PRO A C 1
ATOM 733 O O . PRO A 1 89 ? -6.047 -12.854 2.907 1.00 96.69 89 PRO A O 1
ATOM 736 N N . ARG A 1 90 ? -7.348 -12.349 4.669 1.00 96.44 90 ARG A N 1
ATOM 737 C CA . ARG A 1 90 ? -8.622 -12.836 4.102 1.00 96.44 90 ARG A CA 1
ATOM 738 C C . ARG A 1 90 ? -9.235 -11.876 3.074 1.00 96.44 90 ARG A C 1
ATOM 740 O O . ARG A 1 90 ? -10.154 -12.255 2.352 1.00 96.44 90 ARG A O 1
ATOM 747 N N . GLY A 1 91 ? -8.782 -10.624 3.062 1.00 97.25 91 GLY A N 1
ATOM 748 C CA . GLY A 1 91 ? -9.322 -9.568 2.217 1.00 97.25 91 GLY A CA 1
ATOM 749 C C . GLY A 1 91 ? -8.929 -9.704 0.749 1.00 97.25 91 GLY A C 1
ATOM 750 O O . GLY A 1 91 ? -8.089 -10.517 0.363 1.00 97.25 91 GLY A O 1
ATOM 751 N N . LYS A 1 92 ? -9.496 -8.841 -0.096 1.00 97.50 92 LYS A N 1
ATOM 752 C CA . LYS A 1 92 ? -9.089 -8.764 -1.507 1.00 97.50 92 LYS A CA 1
ATOM 753 C C . LYS A 1 92 ? -7.659 -8.234 -1.593 1.00 97.50 92 LYS A C 1
ATOM 755 O O . LYS A 1 92 ? -7.348 -7.220 -0.970 1.00 97.50 92 LYS A O 1
ATOM 760 N N . ILE A 1 93 ? -6.809 -8.873 -2.398 1.00 97.94 93 ILE A N 1
ATOM 761 C CA . ILE A 1 93 ? -5.440 -8.393 -2.618 1.00 97.94 93 ILE A CA 1
ATOM 762 C C . ILE A 1 93 ? -5.488 -7.016 -3.287 1.00 97.94 93 ILE A C 1
ATOM 764 O O . ILE A 1 93 ? -6.089 -6.844 -4.357 1.00 97.94 93 ILE A O 1
ATOM 768 N N . ILE A 1 94 ? -4.847 -6.037 -2.651 1.00 97.50 94 ILE A N 1
ATOM 769 C CA . ILE A 1 94 ? -4.756 -4.675 -3.164 1.00 97.50 94 ILE A CA 1
ATOM 770 C C . ILE A 1 94 ? -4.092 -4.649 -4.542 1.00 97.50 94 ILE A C 1
ATOM 772 O O . ILE A 1 94 ? -3.110 -5.335 -4.820 1.00 97.50 94 ILE A O 1
ATOM 776 N N . ASN A 1 95 ? -4.637 -3.824 -5.430 1.00 92.88 95 ASN A N 1
ATOM 777 C CA . ASN A 1 95 ? -4.103 -3.613 -6.767 1.00 92.88 95 ASN A CA 1
ATOM 778 C C . ASN A 1 95 ? -4.287 -2.152 -7.200 1.00 92.88 95 ASN A C 1
ATOM 780 O O . ASN A 1 95 ? -4.996 -1.378 -6.556 1.00 92.88 95 ASN A O 1
ATOM 784 N N . LYS A 1 96 ? -3.684 -1.778 -8.334 1.00 89.75 96 LYS A N 1
ATOM 785 C CA . LYS A 1 96 ? -3.729 -0.410 -8.882 1.00 89.75 96 LYS A CA 1
ATOM 786 C C . LYS A 1 96 ? -5.153 0.138 -9.046 1.00 89.75 96 LYS A C 1
ATOM 788 O O . LYS A 1 96 ? -5.369 1.328 -8.835 1.00 89.75 96 LYS A O 1
ATOM 793 N N . LYS A 1 97 ? -6.125 -0.699 -9.430 1.00 91.56 97 LYS A N 1
ATOM 794 C CA . LYS A 1 97 ? -7.524 -0.270 -9.589 1.00 91.56 97 LYS A CA 1
ATOM 795 C C . LYS A 1 97 ? -8.120 0.113 -8.234 1.00 91.56 97 LYS A C 1
ATOM 797 O O . LYS A 1 97 ? -8.634 1.217 -8.102 1.00 91.56 97 LYS A O 1
ATOM 802 N N . MET A 1 98 ? -7.968 -0.754 -7.237 1.00 96.38 98 MET A N 1
ATOM 803 C CA . MET A 1 98 ? -8.423 -0.488 -5.872 1.00 96.38 98 MET A CA 1
ATOM 804 C C . MET A 1 98 ? -7.753 0.765 -5.292 1.00 96.38 98 MET A C 1
ATOM 806 O O . MET A 1 98 ? -8.432 1.617 -4.735 1.00 96.38 98 MET A O 1
ATOM 810 N N . VAL A 1 99 ? -6.442 0.944 -5.497 1.00 95.69 99 VAL A N 1
ATOM 811 C CA . VAL A 1 99 ? -5.728 2.161 -5.066 1.00 95.69 99 VAL A CA 1
ATOM 812 C C . VAL A 1 99 ? -6.370 3.417 -5.660 1.00 95.69 99 VAL A C 1
ATOM 814 O O . VAL A 1 99 ? -6.653 4.358 -4.925 1.00 95.69 99 VAL A O 1
ATOM 817 N N . LYS A 1 100 ? -6.672 3.431 -6.966 1.00 92.56 100 LYS A N 1
ATOM 818 C CA . LYS A 1 100 ? -7.344 4.572 -7.614 1.00 92.56 100 LYS A CA 1
ATOM 819 C C . LYS A 1 100 ? -8.728 4.859 -7.025 1.00 92.56 100 LYS A C 1
ATOM 821 O O . LYS A 1 100 ? -9.086 6.021 -6.874 1.00 92.56 100 LYS A O 1
ATOM 826 N N . GLU A 1 101 ? -9.487 3.827 -6.668 1.00 96.00 101 GLU A N 1
ATOM 827 C CA . GLU A 1 101 ? -10.792 3.980 -6.011 1.00 96.00 101 GLU A CA 1
ATOM 828 C C . GLU A 1 101 ? -10.657 4.564 -4.593 1.00 96.00 101 GLU A C 1
ATOM 830 O O . GLU A 1 101 ? -11.463 5.406 -4.185 1.00 96.00 101 GLU A O 1
ATOM 835 N N . LEU A 1 102 ? -9.617 4.161 -3.856 1.00 96.94 102 LEU A N 1
ATOM 836 C CA . LEU A 1 102 ? -9.320 4.653 -2.507 1.00 96.94 102 LEU A CA 1
ATOM 837 C C . LEU A 1 102 ? -8.796 6.097 -2.501 1.00 96.94 102 LEU A C 1
ATOM 839 O O . LEU A 1 102 ? -9.115 6.859 -1.592 1.00 96.94 102 LEU A O 1
ATOM 843 N N . VAL A 1 103 ? -8.060 6.515 -3.536 1.00 95.19 103 VAL A N 1
ATOM 844 C CA . VAL A 1 103 ? -7.591 7.905 -3.713 1.00 95.19 103 VAL A CA 1
ATOM 845 C C . VAL A 1 103 ? -8.753 8.903 -3.769 1.00 95.19 103 VAL A C 1
ATOM 847 O O . VAL A 1 103 ? -8.619 10.040 -3.311 1.00 95.19 103 VAL A O 1
ATOM 850 N N . CYS A 1 104 ? -9.909 8.486 -4.290 1.00 94.81 104 CYS A N 1
ATOM 851 C CA . CYS A 1 104 ? -11.112 9.317 -4.362 1.00 94.81 104 CYS A CA 1
ATOM 852 C C . CYS A 1 104 ? -11.827 9.492 -3.012 1.00 94.81 104 CYS A C 1
ATOM 854 O O . CYS A 1 104 ? -12.802 10.238 -2.938 1.00 94.81 104 CYS A O 1
ATOM 856 N N . LYS A 1 105 ? -11.396 8.803 -1.948 1.00 96.62 105 LYS A N 1
ATOM 857 C CA . LYS A 1 105 ? -11.982 8.953 -0.614 1.00 96.62 105 LYS A CA 1
ATOM 858 C C . LYS A 1 105 ? -11.351 10.150 0.093 1.00 96.62 105 LYS A C 1
ATOM 860 O O . LYS A 1 105 ? -10.132 10.321 0.092 1.00 96.62 105 LYS A O 1
ATOM 865 N N . GLU A 1 106 ? -12.191 10.981 0.702 1.00 96.06 106 GLU A N 1
ATOM 866 C CA . GLU A 1 106 ? -11.737 12.136 1.486 1.00 96.06 106 GLU A CA 1
ATOM 867 C C . GLU A 1 106 ? -11.545 11.816 2.966 1.00 96.06 106 GLU A C 1
ATOM 869 O O . GLU A 1 106 ? -10.822 12.531 3.649 1.00 96.06 106 GLU A O 1
ATOM 874 N N . GLU A 1 107 ? -12.141 10.736 3.455 1.00 98.06 107 GLU A N 1
ATOM 875 C CA . GLU A 1 107 ? -12.092 10.326 4.854 1.00 98.06 107 GLU A CA 1
ATOM 876 C C . GLU A 1 107 ? -11.803 8.823 4.891 1.00 98.06 107 GLU A C 1
ATOM 878 O O . GLU A 1 107 ? -12.607 8.027 4.404 1.00 98.06 107 GLU A O 1
ATOM 883 N N . LEU A 1 108 ? -10.645 8.435 5.424 1.00 98.50 108 LEU A N 1
ATOM 884 C CA . LEU A 1 108 ? -10.240 7.039 5.588 1.00 98.50 108 LEU A CA 1
ATOM 885 C C . LEU A 1 108 ? -10.061 6.708 7.066 1.00 98.50 108 LEU A C 1
ATOM 887 O O . LEU A 1 108 ? -9.461 7.481 7.812 1.00 98.50 108 LEU A O 1
ATOM 891 N N . ILE A 1 109 ? -10.525 5.529 7.469 1.00 98.81 109 ILE A N 1
ATOM 892 C CA . ILE A 1 109 ? -10.222 4.947 8.777 1.00 98.81 109 ILE A CA 1
ATOM 893 C C . ILE A 1 109 ? -9.564 3.591 8.549 1.00 98.81 109 ILE A C 1
ATOM 895 O O . ILE A 1 109 ? -10.161 2.713 7.934 1.00 98.81 109 ILE A O 1
ATOM 899 N N . PHE A 1 110 ? -8.359 3.410 9.072 1.00 98.88 110 PHE A N 1
ATOM 900 C CA . PHE A 1 110 ? -7.690 2.118 9.143 1.00 98.88 110 PHE A CA 1
ATOM 901 C C . PHE A 1 110 ? -7.895 1.514 10.525 1.00 98.88 110 PHE A C 1
ATOM 903 O O . PHE A 1 110 ? -7.544 2.128 11.534 1.00 98.88 110 PHE A O 1
ATOM 910 N N . ILE A 1 111 ? -8.439 0.303 10.571 1.00 98.75 111 ILE A N 1
ATOM 911 C CA . ILE A 1 111 ? -8.433 -0.525 11.772 1.00 98.75 111 ILE A CA 1
ATOM 912 C C . ILE A 1 111 ? -7.177 -1.386 11.709 1.00 98.75 111 ILE A C 1
ATOM 914 O O . ILE A 1 111 ? -7.086 -2.224 10.824 1.00 98.75 111 ILE A O 1
ATOM 918 N N . CYS A 1 112 ? -6.214 -1.193 12.609 1.00 98.38 112 CYS A N 1
ATOM 919 C CA . CYS A 1 112 ? -4.965 -1.955 12.625 1.00 98.38 112 CYS A CA 1
ATOM 920 C C . CYS A 1 112 ? -5.111 -3.198 13.524 1.00 98.38 112 CYS A C 1
ATOM 922 O O . CYS A 1 112 ? -4.965 -3.074 14.747 1.00 98.38 112 CYS A O 1
ATOM 924 N N . PRO A 1 113 ? -5.399 -4.394 12.972 1.00 96.19 113 PRO A N 1
ATOM 925 C CA . PRO A 1 113 ? -5.486 -5.606 13.776 1.00 96.19 113 PRO A CA 1
ATOM 926 C C . PRO A 1 113 ? -4.118 -6.009 14.328 1.00 96.19 113 PRO A C 1
ATOM 928 O O . PRO A 1 113 ? -3.075 -5.721 13.743 1.00 96.19 113 PRO A O 1
ATOM 931 N N . ASN A 1 114 ? -4.150 -6.712 15.453 1.00 94.69 114 ASN A N 1
ATOM 932 C CA . ASN A 1 114 ? -3.006 -7.344 16.101 1.00 94.69 114 ASN A CA 1
ATOM 933 C C . ASN A 1 114 ? -3.448 -8.705 16.653 1.00 94.69 114 ASN A C 1
ATOM 935 O O . ASN A 1 114 ? -4.627 -9.050 16.557 1.00 94.69 114 ASN A O 1
ATOM 939 N N . TYR A 1 115 ? -2.519 -9.447 17.260 1.00 93.88 115 TYR A N 1
ATOM 940 C CA . TYR A 1 115 ? -2.774 -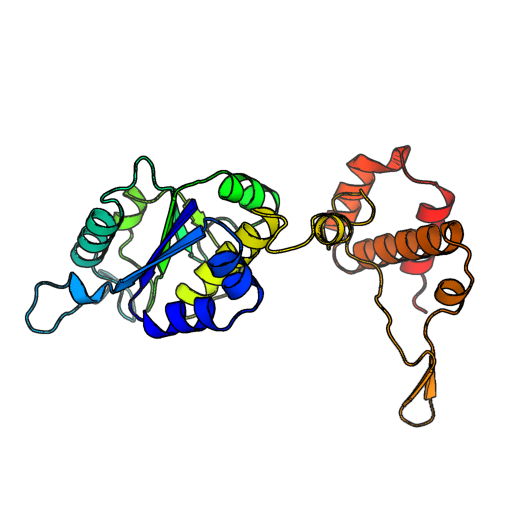10.798 17.769 1.00 93.88 115 TYR A CA 1
ATOM 941 C C . TYR A 1 115 ? -3.282 -11.722 16.642 1.00 93.88 115 TYR A C 1
ATOM 943 O O . TYR A 1 115 ? -2.748 -11.663 15.537 1.00 93.88 115 TYR A O 1
ATOM 951 N N . GLU A 1 116 ? -4.312 -12.537 16.888 1.00 93.94 116 GLU A N 1
ATOM 952 C CA . GLU A 1 116 ? -4.968 -13.361 15.857 1.00 93.94 116 GLU A CA 1
ATOM 953 C C . GLU A 1 116 ? -5.978 -12.565 15.009 1.00 93.94 116 GLU A C 1
ATOM 955 O O . GLU A 1 116 ? -6.576 -13.097 14.075 1.00 93.94 116 GLU A O 1
ATOM 960 N N . GLY A 1 117 ? -6.180 -11.279 15.321 1.00 94.50 117 GLY A N 1
ATOM 961 C CA . GLY A 1 117 ? -7.042 -10.374 14.574 1.00 94.50 117 GLY A CA 1
ATOM 962 C C . GLY A 1 117 ? -8.112 -9.705 15.431 1.00 94.50 117 GLY A C 1
ATOM 963 O O . GLY A 1 117 ? -7.875 -9.249 16.552 1.00 94.50 117 GLY A O 1
ATOM 964 N N . VAL A 1 118 ? -9.305 -9.591 14.857 1.00 96.38 118 VAL A N 1
ATOM 965 C CA . VAL A 1 118 ? -10.457 -8.890 15.433 1.00 96.38 118 VAL A CA 1
ATOM 966 C C . VAL A 1 118 ? -11.643 -9.834 15.526 1.00 96.38 118 VAL A C 1
ATOM 968 O O . VAL A 1 118 ? -11.746 -10.794 14.768 1.00 96.38 118 VAL A O 1
ATOM 971 N N . ASP A 1 119 ? -12.572 -9.532 16.423 1.00 96.94 119 ASP A N 1
ATOM 972 C CA . ASP A 1 119 ? -13.882 -10.173 16.413 1.00 96.94 119 ASP A CA 1
ATOM 973 C C . ASP A 1 119 ? -14.633 -9.881 15.099 1.00 96.94 119 ASP A C 1
ATOM 975 O O . ASP A 1 119 ? -14.875 -8.720 14.758 1.00 96.94 119 ASP A O 1
ATOM 979 N N . ASP A 1 120 ? -15.046 -10.931 14.381 1.00 96.62 120 ASP A N 1
ATOM 980 C CA . ASP A 1 120 ? -15.686 -10.836 13.060 1.00 96.62 120 ASP A CA 1
ATOM 981 C C . ASP A 1 120 ? -16.991 -10.017 13.049 1.00 96.62 120 ASP A C 1
ATOM 983 O O . ASP A 1 120 ? -17.428 -9.553 11.993 1.00 96.62 120 ASP A O 1
ATOM 987 N N . ARG A 1 121 ? -17.624 -9.752 14.201 1.00 98.19 121 ARG A N 1
ATOM 988 C CA . ARG A 1 121 ? -18.774 -8.832 14.262 1.00 98.19 121 ARG A CA 1
ATOM 989 C C . ARG A 1 121 ? -18.412 -7.425 13.786 1.00 98.19 121 ARG A C 1
ATOM 991 O O . ARG A 1 121 ? -19.298 -6.727 13.288 1.00 98.19 121 ARG A O 1
ATOM 998 N N . ILE A 1 122 ? -17.140 -7.020 13.875 1.00 98.12 122 ILE A N 1
ATOM 999 C CA . ILE A 1 122 ? -16.684 -5.716 13.377 1.00 98.12 122 ILE A CA 1
ATOM 1000 C C . ILE A 1 122 ? -16.841 -5.582 11.858 1.00 98.12 122 ILE A C 1
ATOM 1002 O O . ILE A 1 122 ? -17.038 -4.471 11.371 1.00 98.12 122 ILE A O 1
ATOM 1006 N N . LEU A 1 123 ? -16.844 -6.694 11.109 1.00 97.75 123 LEU A N 1
ATOM 1007 C CA . LEU A 1 123 ? -16.948 -6.694 9.645 1.00 97.75 123 LEU A CA 1
ATOM 1008 C C . LEU A 1 123 ? -18.261 -6.077 9.137 1.00 97.75 123 LEU A C 1
ATOM 1010 O O . LEU A 1 123 ? -18.338 -5.601 8.010 1.00 97.75 123 LEU A O 1
ATOM 1014 N N . ARG A 1 124 ? -19.296 -6.024 9.983 1.00 98.06 124 ARG A N 1
ATOM 1015 C CA . ARG A 1 124 ? -20.576 -5.360 9.676 1.00 98.06 124 ARG A CA 1
ATOM 1016 C C . ARG A 1 124 ? -20.473 -3.832 9.645 1.00 98.06 124 ARG A C 1
ATOM 1018 O O . ARG A 1 124 ? -21.400 -3.175 9.185 1.00 98.06 124 ARG A O 1
ATOM 1025 N N . PHE A 1 125 ? -19.381 -3.276 10.166 1.00 98.25 125 PHE A N 1
ATOM 1026 C CA . PHE A 1 125 ? -19.182 -1.841 10.365 1.00 98.25 125 PHE A CA 1
ATOM 1027 C C . PHE A 1 125 ? -18.009 -1.279 9.557 1.00 98.25 125 PHE A C 1
ATOM 1029 O O . PHE A 1 125 ? -17.648 -0.119 9.755 1.00 98.25 125 PHE A O 1
ATOM 1036 N N . ILE A 1 126 ? -17.419 -2.081 8.667 1.00 98.25 126 ILE A N 1
ATOM 1037 C CA . ILE A 1 126 ? -16.345 -1.663 7.762 1.00 98.25 126 ILE A CA 1
ATOM 1038 C C . ILE A 1 126 ? -16.851 -1.587 6.319 1.00 98.25 126 ILE A C 1
ATOM 1040 O O . ILE A 1 126 ? -17.931 -2.082 5.999 1.00 98.25 126 ILE A O 1
ATOM 1044 N N . ASN A 1 127 ? -16.056 -0.991 5.432 1.00 98.50 127 ASN A N 1
ATOM 1045 C CA . ASN A 1 127 ? -16.354 -0.961 4.003 1.00 98.50 127 ASN A CA 1
ATOM 1046 C C . ASN A 1 127 ? -15.597 -2.034 3.217 1.00 98.50 127 ASN A C 1
ATOM 1048 O O . ASN A 1 127 ? -16.148 -2.549 2.249 1.00 98.50 127 ASN A O 1
ATOM 1052 N N . GLU A 1 128 ? -14.358 -2.359 3.599 1.00 97.56 128 GLU A N 1
ATOM 1053 C CA . GLU A 1 128 ? -13.537 -3.320 2.854 1.00 97.56 128 GLU A CA 1
ATOM 1054 C C . GLU A 1 128 ? -12.508 -4.023 3.758 1.00 97.56 128 GLU A C 1
ATOM 1056 O O . GLU A 1 128 ? -11.826 -3.379 4.562 1.00 97.56 128 GLU A O 1
ATOM 1061 N N . GLU A 1 129 ? -12.361 -5.341 3.578 1.00 98.12 129 GLU A N 1
ATOM 1062 C CA . GLU A 1 129 ? -11.182 -6.092 4.025 1.00 98.12 129 GLU A CA 1
ATOM 1063 C C . GLU A 1 129 ? -10.147 -6.133 2.895 1.00 98.12 129 GLU A C 1
ATOM 1065 O O . GLU A 1 129 ? -10.448 -6.574 1.780 1.00 98.12 129 GLU A O 1
ATOM 1070 N N . ILE A 1 130 ? -8.912 -5.711 3.177 1.00 98.62 130 ILE A N 1
ATOM 1071 C CA . ILE A 1 130 ? -7.849 -5.608 2.166 1.00 98.62 130 ILE A CA 1
ATOM 1072 C C . ILE A 1 130 ? -6.643 -6.458 2.563 1.00 98.62 130 ILE A C 1
ATOM 1074 O O . ILE A 1 130 ? -6.066 -6.271 3.630 1.00 98.62 130 ILE A O 1
ATOM 1078 N N . SER A 1 131 ? -6.216 -7.346 1.668 1.00 98.44 131 SER A N 1
ATOM 1079 C CA . SER A 1 131 ? -4.966 -8.095 1.805 1.00 98.44 131 SER A CA 1
ATOM 1080 C C . SER A 1 131 ? -3.826 -7.380 1.078 1.00 98.44 131 SER A C 1
ATOM 1082 O O . SER A 1 131 ? -4.014 -6.804 0.004 1.00 98.44 131 SER A O 1
ATOM 1084 N N . ILE A 1 132 ? -2.622 -7.435 1.648 1.00 98.25 132 ILE A N 1
ATOM 1085 C CA . ILE A 1 132 ? -1.384 -6.962 1.006 1.00 98.25 132 ILE A CA 1
ATOM 1086 C C . ILE A 1 132 ? -0.596 -8.101 0.330 1.00 98.25 132 ILE A C 1
ATOM 1088 O O . ILE A 1 132 ? 0.486 -7.865 -0.213 1.00 98.25 132 ILE A O 1
ATOM 1092 N N . GLY A 1 133 ? -1.132 -9.326 0.350 1.00 97.56 133 GLY A N 1
ATOM 1093 C CA . GLY A 1 133 ? -0.583 -10.503 -0.320 1.00 97.56 133 GLY A CA 1
ATOM 1094 C C . GLY A 1 133 ? -0.790 -11.801 0.463 1.00 97.56 133 GLY A C 1
ATOM 1095 O O . GLY A 1 133 ? -1.289 -11.796 1.586 1.00 97.56 133 GLY A O 1
ATOM 1096 N N . ASP A 1 134 ? -0.375 -12.913 -0.144 1.00 97.06 134 ASP A N 1
ATOM 1097 C CA . ASP A 1 134 ? -0.579 -14.273 0.376 1.00 97.06 134 ASP A CA 1
ATOM 1098 C C . ASP A 1 134 ? 0.509 -14.663 1.390 1.00 97.06 134 ASP A C 1
ATOM 1100 O O . ASP A 1 134 ? 1.303 -15.580 1.185 1.00 97.06 134 ASP A O 1
ATOM 1104 N N . TYR A 1 135 ? 0.586 -13.901 2.478 1.00 97.12 135 TYR A N 1
ATOM 1105 C CA . TYR A 1 135 ? 1.501 -14.119 3.595 1.00 97.12 135 TYR A CA 1
ATOM 1106 C C . TYR A 1 135 ? 0.924 -13.507 4.878 1.00 97.12 135 TYR A C 1
ATOM 1108 O O . TYR A 1 135 ? -0.026 -12.726 4.846 1.00 97.12 135 TYR A O 1
ATOM 1116 N N . VAL A 1 136 ? 1.504 -13.866 6.025 1.00 95.56 136 VAL A N 1
ATOM 1117 C CA . VAL A 1 136 ? 1.051 -13.405 7.344 1.00 95.56 136 VAL A CA 1
ATOM 1118 C C . VAL A 1 136 ? 2.097 -12.485 7.962 1.00 95.56 136 VAL A C 1
ATOM 1120 O O . VAL A 1 136 ? 3.291 -12.777 7.931 1.00 95.56 136 VAL A O 1
ATOM 1123 N N . ILE A 1 137 ? 1.633 -11.384 8.550 1.00 95.75 137 ILE A N 1
ATOM 1124 C CA . ILE A 1 137 ? 2.428 -10.496 9.400 1.00 95.75 137 ILE A CA 1
ATOM 1125 C C . ILE A 1 137 ? 1.678 -10.242 10.703 1.00 95.75 137 ILE A C 1
ATOM 1127 O O . ILE A 1 137 ? 0.453 -10.297 10.740 1.00 95.75 137 ILE A O 1
ATOM 1131 N N . SER A 1 138 ? 2.409 -9.917 11.764 1.00 91.56 138 SER A N 1
ATOM 1132 C CA . SER A 1 138 ? 1.821 -9.695 13.091 1.00 91.56 138 SER A CA 1
ATOM 1133 C C . SER A 1 138 ? 1.268 -8.283 13.309 1.00 91.56 138 SER A C 1
ATOM 1135 O O . SER A 1 138 ? 0.638 -8.046 14.331 1.00 91.56 138 SER A O 1
ATOM 1137 N N . SER A 1 139 ? 1.523 -7.340 12.392 1.00 93.56 139 SER A N 1
ATOM 1138 C CA . SER A 1 139 ? 1.168 -5.924 12.562 1.00 93.56 139 SER A CA 1
ATOM 1139 C C . SER A 1 139 ? 0.257 -5.425 11.445 1.00 93.56 139 SER A C 1
ATOM 1141 O O . SER A 1 139 ? 0.680 -5.237 10.300 1.00 93.56 139 SER A O 1
ATOM 1143 N N . GLY A 1 140 ? -0.992 -5.131 11.805 1.00 97.31 140 GLY A N 1
ATOM 1144 C CA . GLY A 1 140 ? -1.943 -4.447 10.936 1.00 97.31 140 GLY A CA 1
ATOM 1145 C C . GLY A 1 140 ? -1.569 -2.990 10.652 1.00 97.31 140 GLY A C 1
ATOM 1146 O O . GLY A 1 140 ? -2.011 -2.434 9.646 1.00 97.31 140 GLY A O 1
ATOM 1147 N N . GLU A 1 141 ? -0.723 -2.369 11.482 1.00 98.31 141 GLU A N 1
ATOM 1148 C CA . GLU A 1 141 ? -0.172 -1.037 11.222 1.00 98.31 141 GLU A CA 1
ATOM 1149 C C . GLU A 1 141 ? 0.671 -1.051 9.947 1.00 98.31 141 GLU A C 1
ATOM 1151 O O . GLU A 1 141 ? 0.445 -0.231 9.061 1.00 98.31 141 GLU A O 1
ATOM 1156 N N . LEU A 1 142 ? 1.592 -2.010 9.805 1.00 97.62 142 LEU A N 1
ATOM 1157 C CA . LEU A 1 142 ? 2.433 -2.111 8.610 1.00 97.62 142 LEU A CA 1
ATOM 1158 C C . LEU A 1 142 ? 1.592 -2.330 7.347 1.00 97.62 142 LEU A C 1
ATOM 1160 O O . LEU A 1 142 ? 1.811 -1.647 6.347 1.00 97.62 142 LEU A O 1
ATOM 1164 N N . ALA A 1 143 ? 0.584 -3.207 7.404 1.00 98.12 143 ALA A N 1
ATOM 1165 C CA . ALA A 1 143 ? -0.330 -3.408 6.280 1.00 98.12 143 ALA A CA 1
ATOM 1166 C C . ALA A 1 143 ? -1.129 -2.141 5.938 1.00 98.12 143 ALA A C 1
ATOM 1168 O O . ALA A 1 143 ? -1.231 -1.777 4.765 1.00 98.12 143 ALA A O 1
ATOM 1169 N N . SER A 1 144 ? -1.625 -1.423 6.950 1.00 98.38 144 SER A N 1
ATOM 1170 C CA . SER A 1 144 ? -2.290 -0.129 6.755 1.00 98.38 144 SER A CA 1
ATOM 1171 C C . SER A 1 144 ? -1.367 0.879 6.073 1.00 98.38 144 SER A C 1
ATOM 1173 O O . SER A 1 144 ? -1.801 1.584 5.167 1.00 98.38 144 SER A O 1
ATOM 1175 N N . PHE A 1 145 ? -0.085 0.924 6.451 1.00 97.25 145 PHE A N 1
ATOM 1176 C CA . PHE A 1 145 ? 0.887 1.820 5.824 1.00 97.25 145 PHE A CA 1
ATOM 1177 C C . PHE A 1 145 ? 1.246 1.423 4.398 1.00 97.25 145 PHE A C 1
ATOM 1179 O O . PHE A 1 145 ? 1.419 2.318 3.582 1.00 97.25 145 PHE A O 1
ATOM 1186 N N . VAL A 1 146 ? 1.316 0.132 4.062 1.00 97.31 146 VAL A N 1
ATOM 1187 C CA . VAL A 1 146 ? 1.508 -0.309 2.668 1.00 97.31 146 VAL A CA 1
ATOM 1188 C C . VAL A 1 146 ? 0.352 0.179 1.792 1.00 97.31 146 VAL A C 1
ATOM 1190 O O . VAL A 1 146 ? 0.579 0.769 0.736 1.00 97.31 146 VAL A O 1
ATOM 1193 N N . ILE A 1 147 ? -0.888 -0.004 2.255 1.00 98.00 147 ILE A N 1
ATOM 1194 C CA . ILE A 1 147 ? -2.087 0.473 1.553 1.00 98.00 147 ILE A CA 1
ATOM 1195 C C . ILE A 1 147 ? -2.064 2.003 1.439 1.00 98.00 147 ILE A C 1
ATOM 1197 O O . ILE A 1 147 ? -2.275 2.558 0.360 1.00 98.00 147 ILE A O 1
ATOM 1201 N N . LEU A 1 148 ? -1.774 2.691 2.544 1.00 97.06 148 LEU A N 1
ATOM 1202 C CA . LEU A 1 148 ? -1.720 4.144 2.597 1.00 97.06 148 LEU A CA 1
ATOM 1203 C C . LEU A 1 148 ? -0.621 4.724 1.693 1.00 97.06 148 LEU A C 1
ATOM 1205 O O . LEU A 1 148 ? -0.863 5.724 1.023 1.00 97.06 148 LEU A O 1
ATOM 1209 N N . GLU A 1 149 ? 0.572 4.131 1.662 1.00 94.50 149 GLU A N 1
ATOM 1210 C CA . GLU A 1 149 ? 1.689 4.592 0.830 1.00 94.50 149 GLU A CA 1
ATOM 1211 C C . GLU A 1 149 ? 1.280 4.593 -0.641 1.00 94.50 149 GLU A C 1
ATOM 1213 O O . GLU A 1 149 ? 1.386 5.631 -1.301 1.00 94.50 149 GLU A O 1
ATOM 1218 N N . ALA A 1 150 ? 0.659 3.500 -1.096 1.00 94.06 150 ALA A N 1
ATOM 1219 C CA . ALA A 1 150 ? 0.106 3.413 -2.436 1.00 94.06 150 ALA A CA 1
ATOM 1220 C C . ALA A 1 150 ? -0.952 4.501 -2.691 1.00 94.06 150 ALA A C 1
ATOM 1222 O O . ALA A 1 150 ? -0.932 5.129 -3.742 1.00 94.06 150 ALA A O 1
ATOM 1223 N N . ILE A 1 151 ? -1.847 4.788 -1.741 1.00 95.00 151 ILE A N 1
ATOM 1224 C CA . ILE A 1 151 ? -2.862 5.846 -1.898 1.00 95.00 151 ILE A CA 1
ATOM 1225 C C . ILE A 1 151 ? -2.214 7.230 -2.021 1.00 95.00 151 ILE A C 1
ATOM 1227 O O . ILE A 1 151 ? -2.529 7.985 -2.941 1.00 95.00 151 ILE A O 1
ATOM 1231 N N . ILE A 1 152 ? -1.303 7.589 -1.114 1.00 92.69 152 ILE A N 1
ATOM 1232 C CA . ILE A 1 152 ? -0.763 8.953 -1.054 1.00 92.69 152 ILE A CA 1
ATOM 1233 C C . ILE A 1 152 ? 0.131 9.248 -2.265 1.00 92.69 152 ILE A C 1
ATOM 1235 O O . ILE A 1 152 ? 0.102 10.374 -2.763 1.00 92.69 152 ILE A O 1
ATOM 1239 N N . ARG A 1 153 ? 0.849 8.250 -2.807 1.00 90.19 153 ARG A N 1
ATOM 1240 C CA . ARG A 1 153 ? 1.596 8.408 -4.072 1.00 90.19 153 ARG A CA 1
ATOM 1241 C C . ARG A 1 153 ? 0.716 8.922 -5.213 1.00 90.19 153 ARG A C 1
ATOM 1243 O O . ARG A 1 153 ? 1.178 9.737 -6.000 1.00 90.19 153 ARG A O 1
ATOM 1250 N N . TYR A 1 154 ? -0.539 8.475 -5.285 1.00 88.75 154 TYR A N 1
ATOM 1251 C CA . TYR A 1 154 ? -1.492 8.872 -6.328 1.00 88.75 154 TYR A CA 1
ATOM 1252 C C . TYR A 1 154 ? -2.371 10.074 -5.947 1.00 88.75 154 TYR A C 1
ATOM 1254 O O . TYR A 1 154 ? -3.070 10.602 -6.813 1.00 88.75 154 TYR A O 1
ATOM 1262 N N . LYS A 1 155 ? -2.382 10.505 -4.677 1.00 87.00 155 LYS A N 1
ATOM 1263 C CA . LYS A 1 155 ? -3.320 11.531 -4.191 1.00 87.00 155 LYS A CA 1
ATOM 1264 C C . LYS A 1 155 ? -2.945 12.945 -4.619 1.00 87.00 155 LYS A C 1
ATOM 1266 O O . LYS A 1 155 ? -3.832 13.706 -4.995 1.00 87.00 155 LYS A O 1
ATOM 1271 N N . ASP A 1 156 ? -1.670 13.313 -4.521 1.00 85.38 156 ASP A N 1
ATOM 1272 C CA . ASP A 1 156 ? -1.234 14.695 -4.740 1.00 85.38 156 ASP A CA 1
ATOM 1273 C C . ASP A 1 156 ? 0.182 14.752 -5.335 1.00 85.38 156 ASP A C 1
ATOM 1275 O O . ASP A 1 156 ? 1.122 14.125 -4.838 1.00 85.38 156 ASP A O 1
ATOM 1279 N N . GLU A 1 157 ? 0.340 15.557 -6.385 1.00 85.12 157 GLU A N 1
ATOM 1280 C CA . GLU A 1 157 ? 1.605 15.751 -7.104 1.00 85.12 157 GLU A CA 1
ATOM 1281 C C . GLU A 1 157 ? 2.712 16.371 -6.237 1.00 85.12 157 GLU A C 1
ATOM 1283 O O . GLU A 1 157 ? 3.904 16.211 -6.505 1.00 85.12 157 GLU A O 1
ATOM 1288 N N . LYS A 1 158 ? 2.337 17.040 -5.140 1.00 84.69 158 LYS A N 1
ATOM 1289 C CA . LYS A 1 158 ? 3.275 17.592 -4.155 1.00 84.69 158 LYS A CA 1
ATOM 1290 C C . LYS A 1 158 ? 3.956 16.506 -3.316 1.00 84.69 158 LYS A C 1
ATOM 1292 O O . LYS A 1 158 ? 4.960 16.790 -2.648 1.00 84.69 158 LYS A O 1
ATOM 1297 N N . VAL A 1 159 ? 3.432 15.275 -3.331 1.00 82.69 159 VAL A N 1
ATOM 1298 C CA . VAL A 1 159 ? 4.033 14.102 -2.676 1.00 82.69 159 VAL A CA 1
ATOM 1299 C C . VAL A 1 159 ? 4.958 13.364 -3.636 1.00 82.69 159 VAL A C 1
ATOM 1301 O O . VAL A 1 159 ? 6.107 13.085 -3.273 1.00 82.69 159 VAL A O 1
ATOM 1304 N N . VAL A 1 160 ? 4.474 13.056 -4.836 1.00 82.94 160 VAL A N 1
ATOM 1305 C CA . VAL A 1 160 ? 5.229 12.402 -5.910 1.00 82.94 160 VAL A CA 1
ATOM 1306 C C . VAL A 1 160 ? 4.891 13.100 -7.219 1.00 82.94 160 VAL A C 1
ATOM 1308 O O . VAL A 1 160 ? 3.717 13.283 -7.524 1.00 82.94 160 VAL A O 1
ATOM 1311 N N . ASN A 1 161 ? 5.913 13.482 -7.990 1.00 81.31 161 ASN A N 1
ATOM 1312 C CA . ASN A 1 161 ? 5.700 14.097 -9.297 1.00 81.31 161 ASN A CA 1
ATOM 1313 C C . ASN A 1 161 ? 4.902 13.138 -10.199 1.00 81.31 161 ASN A C 1
ATOM 1315 O O . ASN A 1 161 ? 5.215 11.951 -10.265 1.00 81.31 161 ASN A O 1
ATOM 1319 N N . ARG A 1 162 ? 3.895 13.659 -10.906 1.00 78.06 162 ARG A N 1
ATOM 1320 C CA . ARG A 1 162 ? 3.057 12.888 -11.831 1.00 78.06 162 ARG A CA 1
ATOM 1321 C C . ARG A 1 162 ? 3.858 12.224 -12.941 1.00 78.06 162 ARG A C 1
ATOM 1323 O O . ARG A 1 162 ? 3.516 11.105 -13.298 1.00 78.06 162 ARG A O 1
ATOM 1330 N N . ASP A 1 163 ? 4.924 12.861 -13.423 1.00 76.19 163 ASP A N 1
ATOM 1331 C CA . ASP A 1 163 ? 5.792 12.262 -14.445 1.00 76.19 16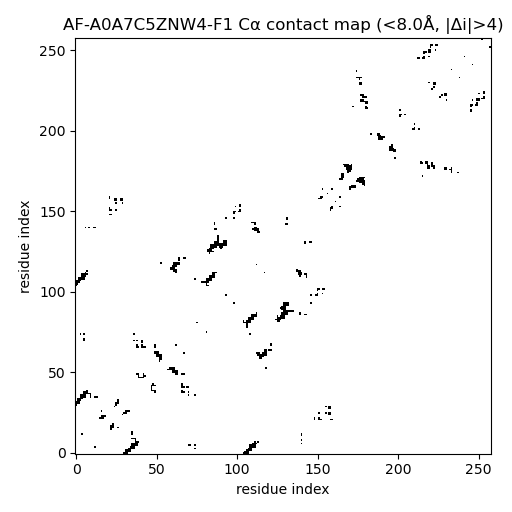3 ASP A CA 1
ATOM 1332 C C . ASP A 1 163 ? 6.406 10.947 -13.945 1.00 76.19 163 ASP A C 1
ATOM 1334 O O . ASP A 1 163 ? 6.430 9.958 -14.668 1.00 76.19 163 ASP A O 1
ATOM 1338 N N . ASN A 1 164 ? 6.774 10.884 -12.660 1.00 74.81 164 ASN A N 1
ATOM 1339 C CA . ASN A 1 164 ? 7.298 9.657 -12.059 1.00 74.81 164 ASN A CA 1
ATOM 1340 C C . ASN A 1 164 ? 6.236 8.547 -11.991 1.00 74.81 164 ASN A C 1
ATOM 1342 O O . ASN A 1 164 ? 6.587 7.379 -12.024 1.00 74.81 164 ASN A O 1
ATOM 1346 N N . LEU A 1 165 ? 4.945 8.889 -11.901 1.00 77.62 165 LEU A N 1
ATOM 1347 C CA . LEU A 1 165 ? 3.859 7.899 -11.871 1.00 77.62 165 LEU A CA 1
ATOM 1348 C C . LEU A 1 165 ? 3.557 7.304 -13.259 1.00 77.62 165 LEU A C 1
ATOM 1350 O O . LEU A 1 165 ? 2.892 6.270 -13.334 1.00 77.62 165 LEU A O 1
ATOM 1354 N N . ILE A 1 166 ? 3.973 7.982 -14.338 1.00 76.38 166 ILE A N 1
ATOM 1355 C CA . ILE A 1 166 ? 3.779 7.564 -15.743 1.00 76.38 166 ILE A CA 1
ATOM 1356 C C . ILE A 1 166 ? 4.914 6.645 -16.227 1.00 76.38 166 ILE A C 1
ATOM 1358 O O . ILE A 1 166 ? 4.761 5.946 -17.232 1.00 76.38 166 ILE A O 1
ATOM 1362 N N . ASP A 1 167 ? 6.028 6.642 -15.495 1.00 82.25 167 ASP A N 1
ATOM 1363 C CA . ASP A 1 167 ? 7.202 5.804 -15.732 1.00 82.25 167 ASP A CA 1
ATOM 1364 C C . ASP A 1 167 ? 7.465 4.851 -14.545 1.00 82.25 167 ASP A C 1
ATOM 1366 O O . ASP A 1 167 ? 8.602 4.454 -14.302 1.00 82.25 167 ASP A O 1
ATOM 1370 N N . ASP A 1 168 ? 6.405 4.458 -13.829 1.00 86.75 168 ASP A N 1
ATOM 1371 C CA . ASP A 1 168 ? 6.432 3.475 -12.737 1.00 86.75 168 ASP A CA 1
ATOM 1372 C C . ASP A 1 168 ? 6.041 2.074 -13.260 1.00 86.75 168 ASP A C 1
ATOM 1374 O O . ASP A 1 168 ? 5.326 1.885 -14.247 1.00 86.75 168 ASP A O 1
ATOM 1378 N N . SER A 1 169 ? 6.410 1.026 -12.537 1.00 91.50 169 SER A N 1
ATOM 1379 C CA . SER A 1 169 ? 5.934 -0.322 -12.838 1.00 91.50 169 SER A CA 1
ATOM 1380 C C . SER A 1 169 ? 4.398 -0.374 -12.818 1.00 91.50 169 SER A C 1
ATOM 1382 O O . SER A 1 169 ? 3.727 0.265 -12.006 1.00 91.50 169 SER A O 1
ATOM 1384 N N . PHE A 1 170 ? 3.819 -1.155 -13.733 1.00 91.56 170 PHE A N 1
ATOM 1385 C CA . PHE A 1 170 ? 2.384 -1.222 -14.051 1.00 91.56 170 PHE A CA 1
ATOM 1386 C C . PHE A 1 170 ? 1.810 0.010 -14.788 1.00 91.56 170 PHE A C 1
ATOM 1388 O O . PHE A 1 170 ? 0.612 0.015 -15.119 1.00 91.56 170 PHE A O 1
ATOM 1395 N N . ASN A 1 171 ? 2.614 1.045 -15.052 1.00 90.12 171 ASN A N 1
ATOM 1396 C CA . ASN A 1 171 ? 2.330 2.161 -15.957 1.00 90.12 171 ASN A CA 1
ATOM 1397 C C . ASN A 1 171 ? 3.650 2.738 -16.484 1.00 90.12 171 ASN A C 1
ATOM 1399 O O . ASN A 1 171 ? 4.168 3.674 -15.895 1.00 90.12 171 ASN A O 1
ATOM 1403 N N . TYR A 1 172 ? 4.197 2.166 -17.552 1.00 92.38 172 TYR A N 1
ATOM 1404 C CA . TYR A 1 172 ? 5.528 2.535 -18.032 1.00 92.38 172 TYR A CA 1
ATOM 1405 C C . TYR A 1 172 ? 5.456 3.046 -19.467 1.00 92.38 172 TYR A C 1
ATOM 1407 O O . TYR A 1 172 ? 4.841 2.398 -20.321 1.00 92.38 172 TYR A O 1
ATOM 1415 N N . MET A 1 173 ? 6.046 4.215 -19.741 1.00 89.31 173 MET A N 1
ATOM 1416 C CA . MET A 1 173 ? 6.075 4.837 -21.072 1.00 89.31 173 MET A CA 1
ATOM 1417 C C . MET A 1 173 ? 4.683 4.986 -21.715 1.00 89.31 173 MET A C 1
ATOM 1419 O O . MET A 1 173 ? 4.510 4.834 -22.926 1.00 89.31 173 MET A O 1
ATOM 1423 N N . GLY A 1 174 ? 3.660 5.262 -20.900 1.00 88.88 174 GLY A N 1
ATOM 1424 C CA . GLY A 1 174 ? 2.270 5.405 -21.354 1.00 88.88 174 GLY A CA 1
ATOM 1425 C C . GLY A 1 174 ? 1.523 4.087 -21.611 1.00 88.88 174 GLY A C 1
ATOM 1426 O O . GLY A 1 174 ? 0.363 4.113 -22.038 1.00 88.88 174 GLY A O 1
ATOM 1427 N N . PHE A 1 175 ? 2.133 2.937 -21.315 1.00 91.50 175 PHE A N 1
ATOM 1428 C CA . PHE A 1 175 ? 1.503 1.624 -21.419 1.00 91.50 175 PHE A CA 1
ATOM 1429 C C . PHE A 1 175 ? 1.136 1.061 -20.043 1.00 91.50 175 PHE A C 1
ATOM 1431 O O . PHE A 1 175 ? 1.932 1.055 -19.105 1.00 91.50 175 PHE A O 1
ATOM 1438 N N . ASP A 1 176 ? -0.084 0.537 -19.913 1.00 92.06 176 ASP A N 1
ATOM 1439 C CA . ASP A 1 176 ? -0.445 -0.268 -18.745 1.00 92.06 176 ASP A CA 1
ATOM 1440 C C . ASP A 1 176 ? 0.172 -1.672 -18.833 1.00 92.06 176 ASP A C 1
ATOM 1442 O O . ASP A 1 176 ? 0.401 -2.195 -19.922 1.00 92.06 176 ASP A O 1
ATOM 1446 N N . PHE A 1 177 ? 0.337 -2.308 -17.670 1.00 94.88 177 PHE A N 1
ATOM 1447 C CA . PHE A 1 177 ? 0.784 -3.701 -17.499 1.00 94.88 177 PHE A CA 1
ATOM 1448 C C . PHE A 1 177 ? 2.269 -3.980 -17.778 1.00 94.88 177 PHE A C 1
ATOM 1450 O O . PHE A 1 177 ? 2.708 -5.099 -17.536 1.00 94.88 177 PHE A O 1
ATOM 1457 N N . LEU A 1 178 ? 3.054 -2.995 -18.206 1.00 95.50 178 LEU A N 1
ATOM 1458 C CA . LEU A 1 178 ? 4.507 -3.139 -18.310 1.00 95.50 178 LEU A CA 1
ATOM 1459 C C . LEU A 1 178 ? 5.203 -2.896 -16.964 1.00 95.50 178 LEU A C 1
ATOM 1461 O O . LEU A 1 178 ? 4.739 -2.091 -16.157 1.00 95.50 178 LEU A O 1
ATOM 1465 N N . LEU A 1 179 ? 6.303 -3.604 -16.718 1.00 95.81 179 LEU A N 1
ATOM 1466 C CA . LEU A 1 179 ? 7.270 -3.294 -15.661 1.00 95.81 179 LEU A CA 1
ATOM 1467 C C . LEU A 1 179 ? 8.291 -2.271 -16.169 1.00 95.81 179 LEU A C 1
ATOM 1469 O O . LEU A 1 179 ? 8.495 -2.160 -17.373 1.00 95.81 179 LEU A O 1
ATOM 1473 N N . GLU A 1 180 ? 8.944 -1.538 -15.273 1.00 94.94 180 GLU A N 1
ATOM 1474 C CA . GLU A 1 180 ? 10.034 -0.636 -15.667 1.00 94.94 180 GLU A CA 1
ATOM 1475 C C . GLU A 1 180 ? 11.198 -1.383 -16.334 1.00 94.94 180 GLU A C 1
ATOM 1477 O O . GLU A 1 180 ? 11.509 -2.529 -15.990 1.00 94.94 180 GLU A O 1
ATOM 1482 N N . ALA A 1 181 ? 11.852 -0.690 -17.267 1.00 94.31 181 ALA A N 1
ATOM 1483 C CA . ALA A 1 181 ? 13.140 -1.082 -17.825 1.00 94.31 181 ALA A CA 1
ATOM 1484 C C . ALA A 1 181 ? 14.244 -1.085 -16.744 1.00 94.31 181 ALA A C 1
ATOM 1486 O O . ALA A 1 181 ? 14.059 -0.569 -15.635 1.00 94.31 181 ALA A O 1
ATOM 1487 N N . MET A 1 182 ? 15.414 -1.647 -17.053 1.00 91.25 182 MET A N 1
ATOM 1488 C CA . MET A 1 182 ? 16.547 -1.605 -16.134 1.00 91.25 182 MET A CA 1
ATOM 1489 C C . MET A 1 182 ? 17.029 -0.164 -15.953 1.00 91.25 182 MET A C 1
ATOM 1491 O O . MET A 1 182 ? 17.156 0.619 -16.896 1.00 91.25 182 MET A O 1
ATOM 1495 N N . GLN A 1 183 ? 17.319 0.194 -14.704 1.00 91.81 183 GLN A N 1
ATOM 1496 C CA . GLN A 1 183 ? 17.799 1.524 -14.357 1.00 91.81 183 GLN A CA 1
ATOM 1497 C C . GLN A 1 183 ? 19.297 1.497 -14.063 1.00 91.81 183 GLN A C 1
ATOM 1499 O O . GLN A 1 183 ? 19.797 0.625 -13.352 1.00 91.81 183 GLN A O 1
ATOM 1504 N N . TYR A 1 184 ? 20.004 2.506 -14.568 1.00 93.38 184 TYR A N 1
ATOM 1505 C CA . TYR A 1 184 ? 21.446 2.650 -14.414 1.00 93.38 184 TYR A CA 1
ATOM 1506 C C . TYR A 1 184 ? 21.790 4.052 -13.920 1.00 93.38 184 TYR A C 1
ATOM 1508 O O . TYR A 1 184 ? 21.150 5.038 -14.282 1.00 93.38 184 TYR A O 1
ATOM 1516 N N . THR A 1 185 ? 22.847 4.156 -13.119 1.00 96.12 185 THR A N 1
ATOM 1517 C CA . THR A 1 185 ? 23.395 5.439 -12.671 1.00 96.12 185 THR A CA 1
ATOM 1518 C C . THR A 1 185 ? 24.917 5.422 -12.752 1.00 96.12 185 THR A C 1
ATOM 1520 O O . THR A 1 185 ? 25.521 4.422 -13.130 1.00 96.12 185 THR A O 1
ATOM 1523 N N . ARG A 1 186 ? 25.553 6.556 -12.455 1.00 94.75 186 ARG A N 1
ATOM 1524 C CA . ARG A 1 186 ? 27.016 6.669 -12.445 1.00 94.75 186 ARG A CA 1
ATOM 1525 C C . ARG A 1 186 ? 27.611 5.761 -11.353 1.00 94.75 186 ARG A C 1
ATOM 1527 O O . ARG A 1 186 ? 27.022 5.686 -10.276 1.00 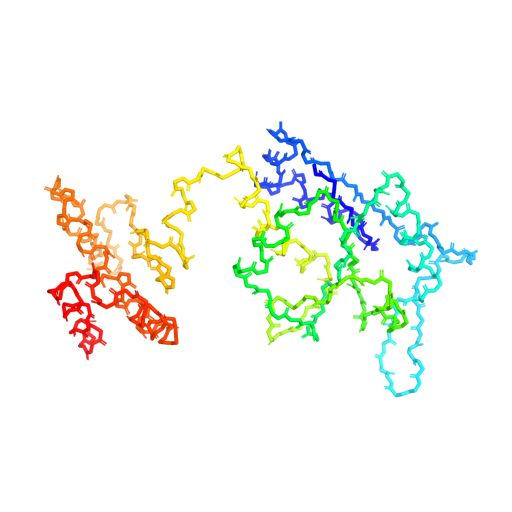94.75 186 ARG A O 1
ATOM 1534 N N . PRO A 1 187 ? 28.802 5.171 -11.570 1.00 95.12 187 PRO A N 1
ATOM 1535 C CA . PRO A 1 187 ? 29.691 5.318 -12.734 1.00 95.12 187 PRO A CA 1
ATOM 1536 C C . PRO A 1 187 ? 29.265 4.482 -13.958 1.00 95.12 187 PRO A C 1
ATOM 1538 O O . PRO A 1 187 ? 28.508 3.530 -13.836 1.00 95.12 187 PRO A O 1
ATOM 1541 N N . ARG A 1 188 ? 29.753 4.843 -15.159 1.00 95.44 188 ARG A N 1
ATOM 1542 C CA . ARG A 1 188 ? 29.396 4.154 -16.424 1.00 95.44 188 ARG A CA 1
ATOM 1543 C C . ARG A 1 188 ? 29.936 2.724 -16.526 1.00 95.44 188 ARG A C 1
ATOM 1545 O O . ARG A 1 188 ? 29.369 1.906 -17.242 1.00 95.44 188 ARG A O 1
ATOM 1552 N N . GLU A 1 189 ? 31.056 2.469 -15.869 1.00 96.50 189 GLU A N 1
ATOM 1553 C CA . GLU A 1 189 ? 31.747 1.188 -15.847 1.00 96.50 189 GLU A CA 1
ATOM 1554 C C . GLU A 1 189 ? 32.320 0.995 -14.446 1.00 96.50 189 GLU A C 1
ATOM 1556 O O . GLU A 1 189 ? 32.854 1.940 -13.857 1.00 96.50 189 GLU A O 1
ATOM 1561 N N . PHE A 1 190 ? 32.174 -0.210 -13.905 1.00 97.25 190 PHE A N 1
ATOM 1562 C CA . PHE A 1 190 ? 32.717 -0.582 -12.608 1.00 97.25 190 PHE A CA 1
ATOM 1563 C C . PHE A 1 190 ? 33.251 -2.013 -12.657 1.00 97.25 190 PHE A C 1
ATOM 1565 O O . PHE A 1 190 ? 32.576 -2.914 -13.151 1.00 97.25 190 PHE A O 1
ATOM 1572 N N . THR A 1 191 ? 34.460 -2.229 -12.143 1.00 97.12 191 THR A N 1
ATOM 1573 C CA . THR A 1 191 ? 35.099 -3.550 -12.146 1.00 97.12 191 THR A CA 1
ATOM 1574 C C . THR A 1 191 ? 34.830 -4.273 -10.831 1.00 97.12 191 THR A C 1
ATOM 1576 O O . THR A 1 191 ? 35.192 -3.778 -9.766 1.00 97.12 191 THR A O 1
ATOM 1579 N N . VAL A 1 192 ? 34.253 -5.473 -10.906 1.00 96.12 192 VAL A N 1
ATOM 1580 C CA . VAL A 1 192 ? 34.018 -6.370 -9.765 1.00 96.12 192 VAL A CA 1
ATOM 1581 C C . VAL A 1 192 ? 34.776 -7.668 -10.009 1.00 96.12 192 VAL A C 1
ATOM 1583 O O . VAL A 1 192 ? 34.542 -8.339 -11.008 1.00 96.12 192 VAL A O 1
ATOM 1586 N N . ASN A 1 193 ? 35.700 -8.032 -9.115 1.00 95.94 193 ASN A N 1
ATOM 1587 C CA . ASN A 1 193 ? 36.505 -9.262 -9.219 1.00 95.94 193 ASN A CA 1
ATOM 1588 C C . ASN A 1 193 ? 37.234 -9.423 -10.570 1.00 95.94 193 ASN A C 1
ATOM 1590 O O . ASN A 1 193 ? 37.323 -10.520 -11.112 1.00 95.94 193 ASN A O 1
ATOM 1594 N N . GLY A 1 194 ? 37.723 -8.319 -11.144 1.00 94.75 194 GLY A N 1
ATOM 1595 C CA . GLY A 1 194 ? 38.374 -8.315 -12.461 1.00 94.75 194 GLY A CA 1
ATOM 1596 C C . GLY A 1 194 ? 37.414 -8.338 -13.658 1.00 94.75 194 GLY A C 1
ATOM 1597 O O . GLY A 1 194 ? 37.871 -8.207 -14.790 1.00 94.75 194 GLY A O 1
ATOM 1598 N N . ILE A 1 195 ? 36.100 -8.440 -13.433 1.00 94.75 195 ILE A N 1
ATOM 1599 C CA . ILE A 1 195 ? 35.069 -8.387 -14.475 1.00 94.75 195 ILE A CA 1
ATOM 1600 C C . ILE A 1 195 ? 34.534 -6.959 -14.577 1.00 94.75 195 ILE A C 1
ATOM 1602 O O . ILE A 1 195 ? 34.053 -6.389 -13.599 1.00 94.75 195 ILE A O 1
ATOM 1606 N N . SER A 1 196 ? 34.618 -6.378 -15.772 1.00 94.75 196 SER A N 1
ATOM 1607 C CA . SER A 1 196 ? 34.052 -5.061 -16.065 1.00 94.75 196 SER A CA 1
ATOM 1608 C C . SER A 1 196 ? 32.537 -5.156 -16.270 1.00 94.75 196 SER A C 1
ATOM 1610 O O . SER A 1 196 ? 32.068 -5.863 -17.163 1.00 94.75 196 SER A O 1
ATOM 1612 N N . ILE A 1 197 ? 31.777 -4.426 -15.451 1.00 95.75 197 ILE A N 1
ATOM 1613 C CA . ILE A 1 197 ? 30.323 -4.275 -15.559 1.00 95.75 197 ILE A CA 1
ATOM 1614 C C . ILE A 1 197 ? 30.040 -2.896 -16.155 1.00 95.75 197 ILE A C 1
ATOM 1616 O O . ILE A 1 197 ? 30.431 -1.874 -15.585 1.00 95.75 197 ILE A O 1
ATOM 1620 N N . LYS A 1 198 ? 29.361 -2.859 -17.305 1.00 96.00 198 LYS A N 1
ATOM 1621 C CA . LYS A 1 198 ? 29.124 -1.635 -18.082 1.00 96.00 198 LYS A CA 1
ATOM 1622 C C . LYS A 1 198 ? 27.643 -1.307 -18.168 1.00 96.00 198 LYS A C 1
ATOM 1624 O O . LYS A 1 198 ? 26.813 -2.187 -18.370 1.00 96.00 198 LYS A O 1
ATOM 1629 N N . VAL A 1 199 ? 27.332 -0.019 -18.093 1.00 96.19 199 VAL A N 1
ATOM 1630 C CA . VAL A 1 199 ? 26.018 0.505 -18.474 1.00 96.19 199 VAL A CA 1
ATOM 1631 C C . VAL A 1 199 ? 25.853 0.381 -19.998 1.00 96.19 199 VAL A C 1
ATOM 1633 O O . VAL A 1 199 ? 26.812 0.688 -20.720 1.00 96.19 199 VAL A O 1
ATOM 1636 N N . PRO A 1 200 ? 24.672 -0.017 -20.515 1.00 94.94 200 PRO A N 1
ATOM 1637 C CA . PRO A 1 200 ? 24.435 -0.130 -21.950 1.00 94.94 200 PRO A CA 1
ATOM 1638 C C . PRO A 1 200 ? 24.812 1.150 -22.703 1.00 94.94 200 PRO A C 1
ATOM 1640 O O . PRO A 1 200 ? 24.326 2.244 -22.407 1.00 94.94 200 PRO A O 1
ATOM 1643 N N . SER A 1 201 ? 25.683 1.018 -23.707 1.00 95.25 201 SER A N 1
ATOM 1644 C CA . SER A 1 201 ? 26.253 2.163 -24.431 1.00 95.25 201 SER A CA 1
ATOM 1645 C C . SER A 1 201 ? 25.196 3.007 -25.151 1.00 95.25 201 SER A C 1
ATOM 1647 O O . SER A 1 201 ? 25.374 4.217 -25.310 1.00 95.25 201 SER A O 1
ATOM 1649 N N . ILE A 1 202 ? 24.065 2.396 -25.524 1.00 95.25 202 ILE A N 1
ATOM 1650 C CA . ILE A 1 202 ? 22.920 3.063 -26.152 1.00 95.25 202 ILE A CA 1
ATOM 1651 C C . ILE A 1 202 ? 22.350 4.199 -25.293 1.00 95.25 202 ILE A C 1
ATOM 1653 O O . ILE A 1 202 ? 21.955 5.231 -25.841 1.00 95.25 202 ILE A O 1
ATOM 1657 N N . LEU A 1 203 ? 22.408 4.073 -23.960 1.00 95.12 203 LEU A N 1
ATOM 1658 C CA . LEU A 1 203 ? 21.947 5.092 -23.009 1.00 95.12 203 LEU A CA 1
ATOM 1659 C C . LEU A 1 203 ? 22.804 6.368 -23.049 1.00 95.12 203 LEU A C 1
ATOM 1661 O O . LEU A 1 203 ? 22.388 7.416 -22.560 1.00 95.12 203 LEU A O 1
ATOM 1665 N N . PHE A 1 204 ? 23.984 6.307 -23.674 1.00 94.31 204 PHE A N 1
ATOM 1666 C CA . PHE A 1 204 ? 24.884 7.445 -23.871 1.00 94.31 204 PHE A CA 1
ATOM 1667 C C . PHE A 1 204 ? 24.875 7.993 -25.301 1.00 94.31 204 PHE A C 1
ATOM 1669 O O . PHE A 1 204 ? 25.632 8.913 -25.599 1.00 94.31 204 PHE A O 1
ATOM 1676 N N . SER A 1 205 ? 24.036 7.455 -26.191 1.00 93.69 205 SER A N 1
ATOM 1677 C CA . SER A 1 205 ? 24.046 7.801 -27.620 1.00 93.69 205 SER A CA 1
ATOM 1678 C C . SER A 1 205 ? 23.560 9.221 -27.939 1.00 93.69 205 SER A C 1
ATOM 1680 O O . SER A 1 205 ? 23.745 9.688 -29.060 1.00 93.69 205 SER A O 1
ATOM 1682 N N . GLY A 1 206 ? 22.879 9.887 -26.998 1.00 92.12 206 GLY A N 1
ATOM 1683 C CA . GLY A 1 206 ? 22.199 11.169 -27.228 1.00 92.12 206 GLY A CA 1
ATOM 1684 C C . GLY A 1 206 ? 20.970 11.072 -28.144 1.00 92.12 206 GLY A C 1
ATOM 1685 O O . GLY A 1 206 ? 20.250 12.052 -28.315 1.00 92.12 206 GLY A O 1
ATOM 1686 N N . ASN A 1 207 ? 20.682 9.896 -28.713 1.00 95.81 207 ASN A N 1
ATOM 1687 C CA . ASN A 1 207 ? 19.521 9.679 -29.562 1.00 95.81 207 ASN A CA 1
ATOM 1688 C C . ASN A 1 207 ? 18.319 9.272 -28.702 1.00 95.81 207 ASN A C 1
ATOM 1690 O O . ASN A 1 207 ? 18.110 8.093 -28.415 1.00 95.81 207 ASN A O 1
ATOM 1694 N N . HIS A 1 208 ? 17.520 10.262 -28.302 1.00 94.38 208 HIS A N 1
ATOM 1695 C CA . HIS A 1 208 ? 16.351 10.055 -27.444 1.00 94.38 208 HIS A CA 1
ATOM 1696 C C . HIS A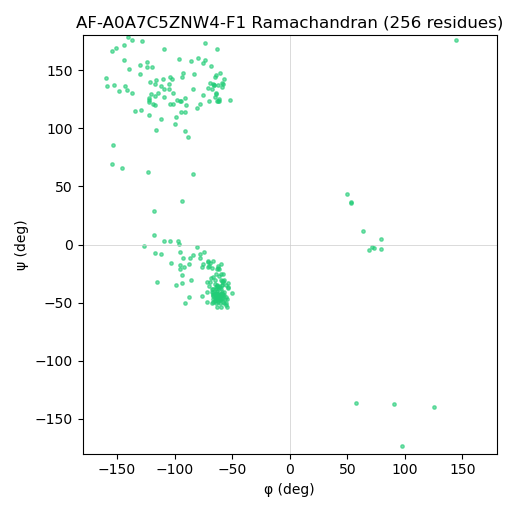 1 208 ? 15.358 9.024 -27.993 1.00 94.38 208 HIS A C 1
ATOM 1698 O O . HIS A 1 208 ? 14.769 8.287 -27.208 1.00 94.38 208 HIS A O 1
ATOM 1704 N N . GLN A 1 209 ? 15.186 8.946 -29.316 1.00 94.25 209 GLN A N 1
ATOM 1705 C CA . GLN A 1 209 ? 14.279 7.979 -29.933 1.00 94.25 209 GLN A CA 1
ATOM 1706 C C . GLN A 1 209 ? 14.800 6.550 -29.755 1.00 94.25 209 GLN A C 1
ATOM 1708 O O . GLN A 1 209 ? 14.083 5.704 -29.231 1.00 94.25 209 GLN A O 1
ATOM 1713 N N . LYS A 1 210 ? 16.072 6.300 -30.086 1.00 94.00 210 LYS A N 1
ATOM 1714 C CA . LYS A 1 210 ? 16.684 4.973 -29.909 1.00 94.00 210 LYS A CA 1
ATOM 1715 C C . LYS A 1 210 ? 16.737 4.537 -28.447 1.00 94.00 210 LYS A C 1
ATOM 1717 O O . LYS A 1 210 ? 16.566 3.361 -28.158 1.00 94.00 210 LYS A O 1
ATOM 1722 N N . ILE A 1 211 ? 16.956 5.477 -27.525 1.00 94.50 211 ILE A N 1
ATOM 1723 C CA . ILE A 1 211 ? 16.921 5.193 -26.085 1.00 94.50 211 ILE A CA 1
ATOM 1724 C C . ILE A 1 211 ? 15.515 4.749 -25.667 1.00 94.50 211 ILE A C 1
ATOM 1726 O O . ILE A 1 211 ? 15.382 3.751 -24.970 1.00 94.50 211 ILE A O 1
ATOM 1730 N N . LYS A 1 212 ? 14.462 5.444 -26.117 1.00 93.44 212 LYS A N 1
ATOM 1731 C CA . LYS A 1 212 ? 13.073 5.059 -25.824 1.00 93.44 212 LYS A CA 1
ATOM 1732 C C . LYS A 1 212 ? 12.717 3.687 -26.395 1.00 93.44 212 LYS A C 1
ATOM 1734 O O . LYS A 1 212 ? 12.100 2.892 -25.700 1.00 93.44 212 LYS A O 1
ATOM 1739 N N . GLU A 1 213 ? 13.107 3.408 -27.636 1.00 94.25 213 GLU A N 1
ATOM 1740 C CA . GLU A 1 213 ? 12.871 2.106 -28.276 1.00 94.25 213 GLU A CA 1
ATOM 1741 C C . GLU A 1 213 ? 13.563 0.974 -27.510 1.00 94.25 213 GLU A C 1
ATOM 1743 O O . GLU A 1 213 ? 12.928 -0.035 -27.211 1.00 94.25 213 GLU A O 1
ATOM 1748 N N . PHE A 1 214 ? 14.824 1.186 -27.118 1.00 94.38 214 PHE A N 1
ATOM 1749 C CA . PHE A 1 214 ? 15.595 0.244 -26.308 1.00 94.38 214 PHE A CA 1
ATOM 1750 C C . PHE A 1 214 ? 14.940 -0.027 -24.944 1.00 94.38 214 PHE A C 1
ATOM 1752 O O . PHE A 1 214 ? 14.712 -1.181 -24.593 1.00 94.38 214 PHE A O 1
ATOM 1759 N N . LEU A 1 215 ? 14.577 1.023 -24.197 1.00 94.81 215 LEU A N 1
ATOM 1760 C CA . LEU A 1 215 ? 13.944 0.880 -22.878 1.00 94.81 215 LEU A CA 1
ATOM 1761 C C . LEU A 1 215 ? 12.568 0.208 -22.966 1.00 94.81 215 LEU A C 1
ATOM 1763 O O . LEU A 1 215 ? 12.212 -0.587 -22.099 1.00 94.81 215 LEU A O 1
ATOM 1767 N N . LEU A 1 216 ? 11.791 0.493 -24.016 1.00 95.19 216 LEU A N 1
ATOM 1768 C CA . LEU A 1 216 ? 10.503 -0.163 -24.229 1.00 95.19 216 LEU A CA 1
ATOM 1769 C C . LEU A 1 216 ? 10.678 -1.656 -24.539 1.00 95.19 216 LEU A C 1
ATOM 1771 O O . LEU A 1 216 ? 9.936 -2.471 -23.993 1.00 95.19 2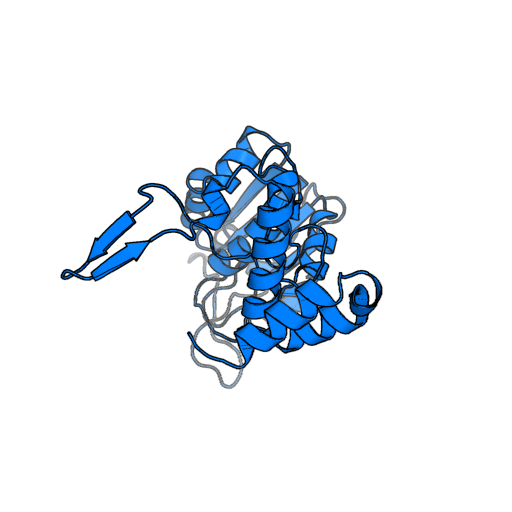16 LEU A O 1
ATOM 1775 N N . ALA A 1 217 ? 11.653 -2.020 -25.379 1.00 95.31 217 ALA A N 1
ATOM 1776 C CA . ALA A 1 217 ? 11.959 -3.421 -25.663 1.00 95.31 217 ALA A CA 1
ATOM 1777 C C . ALA A 1 217 ? 12.365 -4.174 -24.383 1.00 95.31 217 ALA A C 1
ATOM 1779 O O . ALA A 1 217 ? 11.791 -5.218 -24.076 1.00 95.31 217 ALA A O 1
ATOM 1780 N N . GLU A 1 218 ? 13.270 -3.596 -23.589 1.00 95.12 218 GLU A N 1
ATOM 1781 C 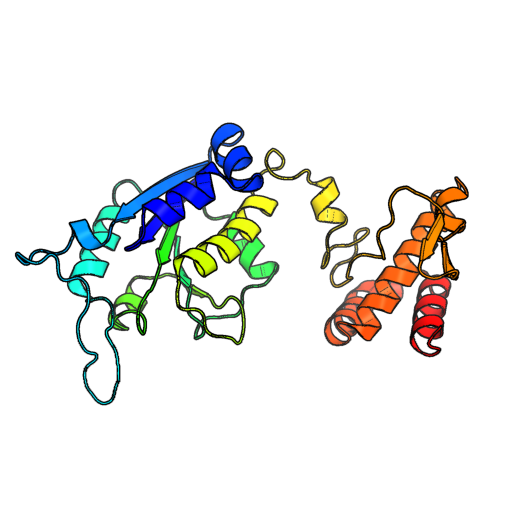CA . GLU A 1 218 ? 13.740 -4.173 -22.324 1.00 95.12 218 GLU A CA 1
ATOM 1782 C C . GLU A 1 218 ? 12.606 -4.304 -21.289 1.00 95.12 218 GLU A C 1
ATOM 1784 O O . GLU A 1 218 ? 12.452 -5.334 -20.635 1.00 95.12 218 GLU A O 1
ATOM 1789 N N . SER A 1 219 ? 11.747 -3.290 -21.171 1.00 96.31 219 SER A N 1
ATOM 1790 C CA . SER A 1 219 ? 10.555 -3.326 -20.315 1.00 96.31 219 SER A CA 1
ATOM 1791 C C . SER A 1 219 ? 9.612 -4.482 -20.681 1.00 96.31 219 SER A C 1
ATOM 1793 O O . SER A 1 219 ? 9.117 -5.200 -19.800 1.00 96.31 219 SER A O 1
ATOM 1795 N N . ILE A 1 220 ? 9.375 -4.701 -21.978 1.00 96.38 220 ILE A N 1
ATOM 1796 C CA . ILE A 1 220 ? 8.541 -5.803 -22.472 1.00 96.38 220 ILE A CA 1
ATOM 1797 C C . ILE A 1 220 ? 9.189 -7.147 -22.148 1.00 96.38 220 ILE A C 1
ATOM 1799 O O . ILE A 1 220 ? 8.515 -8.015 -21.595 1.00 96.38 220 ILE A O 1
ATOM 1803 N N . GLU A 1 221 ? 10.482 -7.298 -22.425 1.00 95.50 221 GLU A N 1
ATOM 1804 C CA . GLU A 1 221 ? 11.266 -8.496 -22.117 1.00 95.50 221 GLU A CA 1
ATOM 1805 C C . GLU A 1 221 ? 11.194 -8.851 -20.621 1.00 95.50 221 GLU A C 1
ATOM 1807 O O . GLU A 1 221 ? 10.784 -9.954 -20.246 1.00 95.50 221 GLU A O 1
ATOM 1812 N N . ILE A 1 222 ? 11.473 -7.887 -19.738 1.00 95.25 222 ILE A N 1
ATOM 1813 C CA . ILE A 1 222 ? 11.367 -8.059 -18.281 1.00 95.25 222 ILE A CA 1
ATOM 1814 C C . ILE A 1 222 ? 9.949 -8.486 -17.886 1.00 95.25 222 ILE A C 1
ATOM 1816 O O . ILE A 1 222 ? 9.770 -9.346 -17.016 1.00 95.25 222 ILE A O 1
ATOM 1820 N N . THR A 1 223 ? 8.929 -7.896 -18.510 1.00 96.38 223 THR A N 1
ATOM 1821 C CA . THR A 1 223 ? 7.525 -8.215 -18.229 1.00 96.38 223 THR A CA 1
ATOM 1822 C C . THR A 1 223 ? 7.173 -9.638 -18.667 1.00 96.38 223 THR A C 1
ATOM 1824 O O . THR A 1 223 ? 6.502 -10.340 -17.906 1.00 96.38 223 THR A O 1
ATOM 1827 N N . ILE A 1 224 ? 7.657 -10.096 -19.829 1.00 95.56 224 ILE A N 1
ATOM 1828 C CA . ILE A 1 224 ? 7.499 -11.478 -20.313 1.00 95.56 224 ILE A CA 1
ATOM 1829 C C . ILE A 1 224 ? 8.034 -12.461 -19.267 1.00 95.56 224 ILE A C 1
ATOM 1831 O O . ILE A 1 224 ? 7.318 -13.377 -18.861 1.00 95.56 224 ILE A O 1
ATOM 1835 N N . HIS A 1 225 ? 9.253 -12.230 -18.777 1.00 93.62 225 HIS A N 1
ATOM 1836 C CA . HIS A 1 225 ? 9.910 -13.129 -17.830 1.00 93.62 225 HIS A CA 1
ATOM 1837 C C . HIS A 1 225 ? 9.308 -13.098 -16.429 1.00 93.62 225 HIS A C 1
ATOM 1839 O O . HIS A 1 225 ? 9.033 -14.142 -15.838 1.00 93.62 225 HIS A O 1
ATOM 1845 N N . LYS A 1 226 ? 9.127 -11.902 -15.859 1.00 94.81 226 LYS A N 1
ATOM 1846 C CA . LYS A 1 226 ? 8.765 -11.758 -14.441 1.00 94.81 226 LYS A CA 1
ATOM 1847 C C . LYS A 1 226 ? 7.264 -11.850 -14.199 1.00 94.81 226 LYS A C 1
ATOM 1849 O O . LYS A 1 226 ? 6.842 -12.239 -13.108 1.00 94.81 226 LYS A O 1
ATOM 1854 N N . LYS A 1 227 ? 6.442 -11.431 -15.167 1.00 95.31 227 LYS A N 1
ATOM 1855 C CA . LYS A 1 227 ? 4.980 -11.330 -15.034 1.00 95.31 227 LYS A CA 1
ATOM 1856 C C . LYS A 1 227 ? 4.283 -11.663 -16.368 1.00 95.31 227 LYS A C 1
ATOM 1858 O O . LYS A 1 227 ? 3.572 -10.813 -16.909 1.00 95.31 227 LYS A O 1
ATOM 1863 N N . PRO A 1 228 ? 4.366 -12.912 -16.866 1.00 95.12 228 PRO A N 1
ATOM 1864 C CA . PRO A 1 228 ? 3.788 -13.296 -18.161 1.00 95.12 228 PRO A CA 1
ATOM 1865 C C . PRO A 1 228 ? 2.276 -13.022 -18.268 1.00 95.12 228 PRO A C 1
ATOM 1867 O O . PRO A 1 228 ? 1.770 -12.674 -19.334 1.00 95.12 228 PRO A O 1
ATOM 1870 N N . GLY A 1 229 ? 1.537 -13.096 -17.154 1.00 95.50 229 GLY A N 1
ATOM 1871 C CA . GLY A 1 229 ? 0.118 -12.715 -17.117 1.00 95.50 229 GLY A CA 1
ATOM 1872 C C . GLY A 1 229 ? -0.136 -11.223 -17.388 1.00 95.50 229 GLY A C 1
ATOM 1873 O O . GLY A 1 229 ? -1.132 -10.870 -18.028 1.00 95.50 229 GLY A O 1
ATOM 1874 N N . LEU A 1 230 ? 0.776 -10.342 -16.960 1.00 94.88 230 LEU A N 1
ATOM 1875 C CA . LEU A 1 230 ? 0.722 -8.922 -17.307 1.00 94.88 230 LEU A CA 1
ATOM 1876 C C . LEU A 1 230 ? 1.074 -8.703 -18.775 1.00 94.88 230 LEU A C 1
ATOM 1878 O O . LEU A 1 230 ? 0.363 -7.957 -19.440 1.00 94.88 230 LEU A O 1
ATOM 1882 N N . PHE A 1 231 ? 2.074 -9.413 -19.308 1.00 96.19 231 PHE A N 1
ATOM 1883 C CA . PHE A 1 231 ? 2.404 -9.347 -20.733 1.00 96.19 231 PHE A CA 1
ATOM 1884 C C . PHE A 1 231 ? 1.222 -9.761 -21.623 1.00 96.19 231 PHE A C 1
ATOM 1886 O O . PHE A 1 231 ? 0.889 -9.064 -22.579 1.00 96.19 231 PHE A O 1
ATOM 1893 N N . LYS A 1 232 ? 0.499 -10.830 -21.263 1.00 96.12 232 LYS A N 1
ATOM 1894 C CA . LYS A 1 232 ? -0.740 -11.214 -21.962 1.00 96.12 232 LYS A CA 1
ATOM 1895 C C . LYS A 1 232 ? -1.777 -10.084 -21.954 1.00 96.12 232 LYS A C 1
ATOM 1897 O O . LYS A 1 232 ? -2.407 -9.807 -22.971 1.00 96.12 232 LYS A O 1
ATOM 1902 N N . SER A 1 233 ? -1.946 -9.416 -20.813 1.00 95.88 233 SER A N 1
ATOM 1903 C CA . SER A 1 233 ? -2.869 -8.279 -20.677 1.00 95.88 233 SER A CA 1
ATOM 1904 C C . SER A 1 233 ? -2.414 -7.063 -21.493 1.00 95.88 233 SER A C 1
ATOM 1906 O O . SER A 1 233 ? -3.240 -6.396 -22.117 1.00 95.88 233 SER A O 1
ATOM 1908 N N . PHE A 1 234 ? -1.103 -6.811 -21.528 1.00 95.94 234 PHE A N 1
ATOM 1909 C CA . PHE A 1 234 ? -0.472 -5.793 -22.359 1.00 95.94 234 PHE A CA 1
ATOM 1910 C C . PHE A 1 234 ? -0.744 -6.043 -23.845 1.00 95.94 234 PHE A C 1
ATOM 1912 O O . PHE A 1 234 ? -1.308 -5.168 -24.501 1.00 95.94 234 PHE A O 1
ATOM 1919 N N . LEU A 1 235 ? -0.437 -7.241 -24.356 1.00 95.44 235 LEU A N 1
ATOM 1920 C CA . LEU A 1 235 ? -0.674 -7.602 -25.756 1.00 95.44 235 LEU A CA 1
ATOM 1921 C C . LEU A 1 235 ? -2.143 -7.432 -26.140 1.00 95.44 235 LEU A C 1
ATOM 1923 O O . LEU A 1 235 ? -2.447 -6.709 -27.087 1.00 95.44 235 LEU A O 1
ATOM 1927 N N . ASN A 1 236 ? -3.062 -7.984 -25.343 1.00 96.00 236 ASN A N 1
ATOM 1928 C CA . ASN A 1 236 ? -4.500 -7.868 -25.596 1.00 96.00 236 ASN A CA 1
ATOM 1929 C C . ASN A 1 236 ? -4.967 -6.411 -25.766 1.00 96.00 236 ASN A C 1
ATOM 1931 O O . ASN A 1 236 ? -5.909 -6.146 -26.511 1.00 96.00 236 ASN A O 1
ATOM 1935 N N . LYS A 1 237 ? -4.333 -5.461 -25.065 1.00 95.81 237 LYS A N 1
ATOM 1936 C CA . LYS A 1 237 ? -4.709 -4.042 -25.099 1.00 95.81 237 LYS A CA 1
ATOM 1937 C C . LYS A 1 237 ? -3.929 -3.224 -26.136 1.00 95.81 237 LYS A C 1
ATOM 1939 O O . LYS A 1 237 ? -4.486 -2.267 -26.681 1.00 95.81 237 LYS A O 1
ATOM 1944 N N . TYR A 1 238 ? -2.663 -3.554 -26.394 1.00 95.56 238 TYR A N 1
ATOM 1945 C CA . TYR A 1 238 ? -1.722 -2.677 -27.102 1.00 95.56 238 TYR A CA 1
ATOM 1946 C C . TYR A 1 238 ? -1.027 -3.295 -28.320 1.00 95.56 238 TYR A C 1
ATOM 1948 O O . TYR A 1 238 ? -0.318 -2.566 -29.006 1.00 95.56 238 TYR A O 1
ATOM 1956 N N . GLU A 1 239 ? -1.262 -4.565 -28.664 1.00 90.56 239 GLU A N 1
ATOM 1957 C CA . GLU A 1 239 ? -0.600 -5.246 -29.795 1.00 90.56 239 GLU A CA 1
ATOM 1958 C C . GLU A 1 239 ? -0.660 -4.444 -31.109 1.00 90.56 239 GLU A C 1
ATOM 1960 O O . GLU A 1 239 ? 0.335 -4.320 -31.814 1.00 90.56 239 GLU A O 1
ATOM 1965 N N . LYS A 1 240 ? -1.805 -3.827 -31.426 1.00 91.62 240 LYS A N 1
ATOM 1966 C CA . LYS A 1 240 ? -1.976 -3.022 -32.654 1.00 91.62 240 LYS A CA 1
ATOM 1967 C C . LYS A 1 240 ? -1.359 -1.620 -32.587 1.00 91.62 240 LYS A C 1
ATOM 1969 O O . LYS A 1 240 ? -1.335 -0.927 -33.599 1.00 91.62 240 LYS A O 1
ATOM 1974 N N . LYS A 1 241 ? -0.952 -1.170 -31.399 1.00 90.38 241 LYS A N 1
ATOM 1975 C CA . LYS A 1 241 ? -0.434 0.184 -31.141 1.00 90.38 241 LYS A CA 1
ATOM 1976 C C . LYS A 1 241 ? 1.084 0.219 -31.000 1.00 90.38 241 LYS A C 1
ATOM 1978 O O . LYS A 1 241 ? 1.648 1.307 -31.048 1.00 90.38 241 LYS A O 1
ATOM 1983 N N . ILE A 1 242 ? 1.722 -0.930 -30.795 1.00 91.25 242 ILE A N 1
ATOM 1984 C CA . ILE A 1 242 ? 3.170 -1.019 -30.650 1.00 91.25 242 ILE A CA 1
ATOM 1985 C C . ILE A 1 242 ? 3.848 -1.300 -31.990 1.00 91.25 242 ILE A C 1
ATOM 1987 O O . ILE A 1 242 ? 3.299 -1.989 -32.852 1.00 91.25 242 ILE A O 1
ATOM 1991 N N . ASP A 1 243 ? 5.056 -0.769 -32.160 1.00 92.06 243 ASP A N 1
ATOM 1992 C CA . ASP A 1 243 ? 5.900 -1.109 -33.296 1.00 92.06 243 ASP A CA 1
ATOM 1993 C C . ASP A 1 243 ? 6.243 -2.607 -33.254 1.00 92.06 243 ASP A C 1
ATOM 1995 O O . ASP A 1 243 ? 6.797 -3.121 -32.276 1.00 92.06 243 ASP A O 1
ATOM 1999 N N . LYS A 1 244 ? 5.914 -3.315 -34.339 1.00 91.81 244 LYS A N 1
ATOM 2000 C CA . LYS A 1 244 ? 6.154 -4.755 -34.472 1.00 91.81 244 LYS A CA 1
ATOM 2001 C C . LYS A 1 244 ? 7.631 -5.112 -34.357 1.00 91.81 244 LYS A C 1
ATOM 2003 O O . LYS A 1 244 ? 7.938 -6.205 -33.894 1.00 91.81 244 LYS A O 1
ATOM 2008 N N . LYS A 1 245 ? 8.534 -4.219 -34.767 1.00 92.19 245 LYS A N 1
ATOM 2009 C CA . LYS A 1 245 ? 9.977 -4.426 -34.669 1.00 92.19 245 LYS A CA 1
ATOM 2010 C C . LYS A 1 245 ? 10.427 -4.460 -33.209 1.00 92.19 245 LYS A C 1
ATOM 2012 O O . LYS A 1 245 ? 11.131 -5.389 -32.836 1.00 92.19 245 LYS A O 1
ATOM 2017 N N . ILE A 1 246 ? 9.967 -3.506 -32.396 1.00 91.81 246 ILE A N 1
ATOM 2018 C CA . ILE A 1 246 ? 10.271 -3.443 -30.955 1.00 91.81 246 ILE A CA 1
ATOM 2019 C C . ILE A 1 246 ? 9.724 -4.686 -30.254 1.00 91.81 246 ILE A C 1
ATOM 2021 O O . ILE A 1 246 ? 10.420 -5.320 -29.466 1.00 91.81 246 ILE A O 1
ATOM 2025 N N . LEU A 1 247 ? 8.480 -5.061 -30.570 1.00 91.75 247 LEU A N 1
ATOM 2026 C CA . LEU A 1 247 ? 7.862 -6.245 -29.982 1.00 91.75 247 LEU A CA 1
ATOM 2027 C C . LEU A 1 247 ? 8.617 -7.528 -30.358 1.00 91.75 247 LEU A C 1
ATOM 2029 O O . LEU A 1 247 ? 8.833 -8.382 -29.504 1.00 91.75 247 LEU A O 1
ATOM 2033 N N . PHE A 1 248 ? 9.025 -7.659 -31.622 1.00 91.00 248 PHE A N 1
ATOM 2034 C CA . PHE A 1 248 ? 9.810 -8.797 -32.090 1.00 91.00 248 PHE A CA 1
ATOM 2035 C C . PHE A 1 248 ? 11.175 -8.866 -31.396 1.00 91.00 248 PHE A C 1
ATOM 2037 O O . PHE A 1 248 ? 11.545 -9.929 -30.912 1.00 91.00 248 PHE A O 1
ATOM 2044 N N . GLU A 1 249 ? 11.890 -7.742 -31.297 1.00 90.12 249 GLU A N 1
ATOM 2045 C CA . GLU A 1 249 ? 13.180 -7.653 -30.603 1.00 90.12 249 GLU A CA 1
ATOM 2046 C C . GLU A 1 249 ? 13.064 -8.090 -29.137 1.00 90.12 249 GLU A C 1
ATOM 2048 O O . GLU A 1 249 ? 13.795 -8.979 -28.706 1.00 90.12 249 GLU A O 1
ATOM 2053 N N . ALA A 1 250 ? 12.078 -7.562 -28.405 1.00 90.06 250 ALA A N 1
ATOM 2054 C CA . ALA A 1 250 ? 11.837 -7.929 -27.010 1.00 90.06 250 ALA A CA 1
ATOM 2055 C C . ALA A 1 250 ? 11.530 -9.425 -26.829 1.00 90.06 250 ALA A C 1
ATOM 2057 O O . ALA A 1 250 ? 12.036 -10.068 -25.910 1.00 90.06 250 ALA A O 1
ATOM 2058 N N . VAL A 1 251 ? 10.710 -10.004 -27.714 1.00 88.62 251 VAL A N 1
ATOM 2059 C CA . VAL A 1 251 ? 10.392 -11.438 -27.667 1.00 88.62 251 VAL A CA 1
ATOM 2060 C C . VAL A 1 251 ? 11.632 -12.277 -27.975 1.00 88.62 251 VAL A C 1
ATOM 2062 O O . VAL A 1 251 ? 11.883 -13.252 -27.272 1.00 88.62 251 VAL A O 1
ATOM 2065 N N . MET A 1 252 ? 12.431 -11.902 -28.974 1.00 88.06 252 MET A N 1
ATOM 2066 C CA . MET A 1 252 ? 13.647 -12.642 -29.324 1.00 88.06 252 MET A CA 1
ATOM 2067 C C . MET A 1 252 ? 14.681 -12.618 -28.196 1.00 88.06 252 MET A C 1
ATOM 2069 O O . MET A 1 252 ? 15.216 -13.674 -27.856 1.00 88.06 252 MET A O 1
ATOM 2073 N N . ASN A 1 253 ? 14.900 -11.456 -27.576 1.00 84.19 253 ASN A N 1
ATOM 2074 C CA . ASN A 1 253 ? 15.789 -11.334 -26.420 1.00 84.19 253 ASN A CA 1
ATOM 2075 C C . ASN A 1 253 ? 15.275 -12.159 -25.231 1.00 84.19 253 ASN A C 1
ATOM 2077 O O . ASN A 1 253 ? 16.058 -12.813 -24.553 1.00 84.19 253 ASN A O 1
ATOM 2081 N N . SER A 1 254 ? 13.951 -12.247 -25.046 1.00 80.56 254 SER A N 1
ATOM 2082 C CA . SER A 1 254 ? 13.376 -13.051 -23.960 1.00 80.56 254 SER A CA 1
ATOM 2083 C C . SER A 1 254 ? 13.517 -14.572 -24.134 1.00 80.56 254 SER A C 1
ATOM 2085 O O . SER A 1 254 ? 13.350 -15.341 -23.190 1.00 80.56 254 SER A O 1
ATOM 2087 N N . VAL A 1 255 ? 13.780 -15.056 -25.349 1.00 76.06 255 VAL A N 1
ATOM 2088 C CA . VAL A 1 255 ? 13.895 -16.499 -25.631 1.00 76.06 255 VAL A CA 1
ATOM 2089 C C . VAL A 1 255 ? 15.352 -16.964 -25.587 1.00 76.06 255 VAL A C 1
ATOM 2091 O O . VAL A 1 255 ? 15.612 -18.150 -25.385 1.00 76.06 255 VAL A O 1
ATOM 2094 N N . ILE A 1 256 ? 16.305 -16.043 -25.742 1.00 55.34 256 ILE A N 1
ATOM 2095 C CA . ILE A 1 256 ? 17.737 -16.331 -25.800 1.00 55.34 256 ILE A CA 1
ATOM 2096 C C . ILE A 1 256 ? 18.396 -15.658 -24.589 1.00 55.34 256 ILE A C 1
ATOM 2098 O O . ILE A 1 256 ? 18.656 -14.459 -24.645 1.00 55.34 256 ILE A O 1
ATOM 2102 N N . PRO A 1 257 ? 18.674 -16.388 -23.493 1.00 48.16 257 PRO A N 1
ATOM 2103 C CA . PRO A 1 257 ? 19.351 -15.799 -22.346 1.00 48.16 257 PRO A CA 1
ATOM 2104 C C . PRO A 1 257 ? 20.743 -15.310 -22.764 1.00 48.16 257 PRO A C 1
ATOM 2106 O O . PRO A 1 257 ? 21.522 -16.090 -23.319 1.00 48.16 257 PRO A O 1
ATOM 2109 N N . SER A 1 258 ? 21.033 -14.033 -22.511 1.00 52.31 258 SER A N 1
ATOM 2110 C CA . SER A 1 258 ? 22.367 -13.429 -22.636 1.00 52.31 258 SER A CA 1
ATOM 2111 C C . SER A 1 258 ? 23.318 -13.901 -21.543 1.00 52.31 258 SER A C 1
ATOM 2113 O O . SER A 1 258 ? 22.866 -13.896 -20.371 1.00 52.31 258 SER A O 1
#

Sequence (258 aa):
MIIKFLTIFPQLVHSLIDNLSSMKRAKKRTNIEFQVINIRDFAQDKHKQIDDYAYGIGKGMILKFDVLYRTLEEAKKNLKNPYIILPSPRGKIINKKMVKELVCKEELIFICPNYEGVDDRILRFINEEISIGDYVISSGELASFVILEAIIRYKDEKVVNRDNLIDDSFNYMGFDFLLEAMQYTRPREFTVNGISIKVPSILFSGNHQKIKEFLLAESIEITIHKKPGLFKSFLNKYEKKIDKKILFEAVMNSVIPS

Nearest PDB structures (foldseek):
  8byh-assembly1_A  TM=9.088E-01  e=9.543E-23  Calditerrivibrio nitroreducens DSM 19672
  4ig6-assembly1_A  TM=9.325E-01  e=6.615E-21  Anaplasma phagocytophilum str. HZ
  3knu-assembly2_C  TM=9.247E-01  e=1.058E-18  Anaplasma phagocytop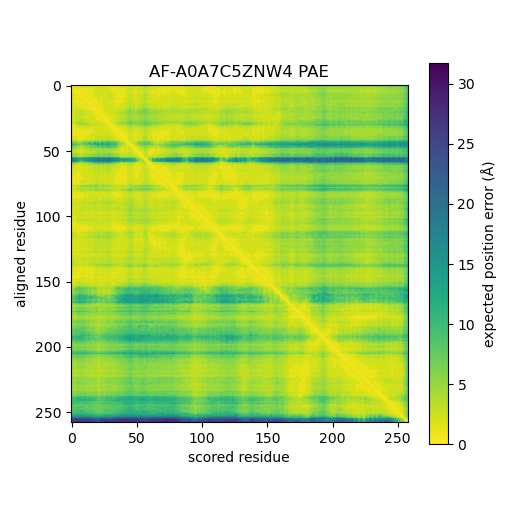hilum str. HZ
  3knu-assembly1_B  TM=9.254E-01  e=1.426E-18  Anaplasma phagocytophilum str. HZ
  1oy5-assembly2_B-2  TM=7.715E-01  e=2.358E-17  Aquifex aeolicus

Foldseek 3Di:
DEEEEEDQCQVVLVCCLCPDLLSVLCVPPHPYHYYYFHLLVQQPDPVSDQWDDDPDDDDKIAGDPNSVVSSVVVLCPPPDDEAEEEEDQPWAEDDPVVLVVVLPGPHYYYYKTAMVGHDCVCVVVHRTYYYNDNDDDRISSVVVVVSVSSNSCPNDCSSPNVVVVCCAQQRRPNFGLWHWADDDDPDQWDADPNDIDGDPCQVVPPPPVSVVLVRLLRRLLCCCPPPVVSNVVRCVVCVVPDDPVSPVSSVVCNVDPD

Secondary structure (DSSP, 8-state):
-EEEEEES-HHHHHHHHHHSHHHHHHHHHSS-EEEEEEGGGG--STT---EEEPSSS--SEEE-HHHHHHHHHHHHTT-SS-EEEEEEEEEEEP-HHHHHHHHT-SEEEEE---TT-B-GGGGGG-SEEEESSSS--S-HHHHHHHHHHHHHHHH-TTTS-HHHHHSBTTEETTEETPPPPP---S-SEEEETTEEEE--GGGGS--HHHHHHHHHHHHHHHHHHH-HHHHHHHHHHHTTTS-HHHHHHHHHHHHS--

Mean predicted aligned error: 4.95 Å

Solvent-accessible surface area (backbone atoms only — not comparable to full-atom values): 14352 Å² total; per-residue (Å²): 70,42,40,36,37,40,26,86,53,52,68,58,55,51,47,50,42,73,64,37,70,56,41,40,30,33,57,74,64,49,76,45,44,81,45,76,44,52,41,52,79,45,26,86,54,97,80,38,63,49,59,42,70,54,86,81,91,64,83,66,35,22,36,35,49,70,28,53,49,51,39,49,57,58,66,48,59,98,53,93,75,62,47,29,37,35,45,35,68,88,24,55,65,71,46,74,68,56,37,59,60,54,45,74,52,54,31,40,34,38,45,31,36,38,76,78,24,62,41,73,76,52,64,80,76,48,73,44,51,35,8,95,43,103,62,89,76,71,50,19,57,60,49,44,46,57,56,46,51,59,23,49,53,72,58,40,59,73,48,33,54,61,70,58,61,39,57,25,66,54,24,26,87,85,34,60,43,28,35,54,41,92,84,83,67,88,67,63,61,49,71,56,96,87,43,79,47,68,59,68,68,63,79,71,62,82,47,65,66,62,37,50,51,51,41,51,19,46,8,49,23,51,15,48,74,78,37,47,72,34,36,54,54,27,44,78,75,38,56,93,76,50,61,66,66,45,53,49,51,16,52,53,54,62,74,48,87,128

Radius of gyration: 23.25 Å; Cα contacts (8 Å, |Δi|>4): 398; chains: 1; bounding box: 59×44×70 Å